Protein AF-A0A9E4ATY8-F1 (afdb_monomer_lite)

Structure (mmCIF, N/CA/C/O backbone):
data_AF-A0A9E4ATY8-F1
#
_entry.id   AF-A0A9E4ATY8-F1
#
loop_
_atom_site.group_PDB
_atom_site.id
_atom_site.type_symbol
_atom_site.label_atom_id
_atom_site.label_alt_id
_atom_site.label_comp_id
_atom_site.label_asym_id
_atom_site.label_entity_id
_atom_site.label_seq_id
_atom_site.pdbx_PDB_ins_code
_atom_site.Cartn_x
_atom_site.Cartn_y
_atom_site.Cartn_z
_atom_site.occupancy
_atom_site.B_iso_or_equiv
_atom_site.auth_seq_id
_atom_site.auth_comp_id
_atom_site.auth_asym_id
_atom_site.auth_atom_id
_atom_site.pdbx_PDB_model_num
ATOM 1 N N . MET A 1 1 ? 5.708 20.854 -8.042 1.00 47.06 1 MET A N 1
ATOM 2 C CA . MET A 1 1 ? 4.498 20.356 -7.351 1.00 47.06 1 MET A CA 1
ATOM 3 C C . MET A 1 1 ? 4.700 20.257 -5.828 1.00 47.06 1 MET A C 1
ATOM 5 O O . MET A 1 1 ? 4.150 19.371 -5.202 1.00 47.06 1 MET A O 1
ATOM 9 N N . LEU A 1 2 ? 5.428 21.196 -5.204 1.00 47.19 2 LEU A N 1
ATOM 10 C CA . LEU A 1 2 ? 5.767 21.167 -3.765 1.00 47.19 2 LEU A CA 1
ATOM 11 C C . LEU A 1 2 ? 4.868 22.064 -2.888 1.00 47.19 2 LEU A C 1
ATOM 13 O O . LEU A 1 2 ? 5.059 22.149 -1.681 1.00 47.19 2 LEU A O 1
ATOM 17 N N . ASP A 1 3 ? 3.876 22.727 -3.484 1.00 52.53 3 ASP A N 1
ATOM 18 C CA . ASP A 1 3 ? 3.115 23.793 -2.812 1.00 52.53 3 ASP A CA 1
ATOM 19 C C . ASP A 1 3 ? 1.763 23.323 -2.244 1.00 52.53 3 ASP A C 1
ATOM 21 O O . ASP A 1 3 ? 1.209 23.924 -1.327 1.00 52.53 3 ASP A O 1
ATOM 25 N N . LYS A 1 4 ? 1.221 22.207 -2.751 1.00 50.66 4 LYS A N 1
ATOM 26 C CA . LYS A 1 4 ? -0.094 21.704 -2.316 1.00 50.66 4 LYS A CA 1
ATOM 27 C C . LYS A 1 4 ? -0.026 20.937 -0.992 1.00 50.66 4 LYS A C 1
ATOM 29 O O . LYS A 1 4 ? -0.938 21.065 -0.184 1.00 50.66 4 LYS A O 1
ATOM 34 N N . LEU A 1 5 ? 1.068 20.220 -0.732 1.00 54.12 5 LEU A N 1
ATOM 35 C CA . LEU A 1 5 ? 1.283 19.467 0.514 1.00 54.12 5 LEU A CA 1
ATOM 36 C C . LEU A 1 5 ? 1.456 20.392 1.732 1.00 54.12 5 LEU A C 1
ATOM 38 O O . LEU A 1 5 ? 0.924 20.129 2.808 1.00 54.12 5 LEU A O 1
ATOM 42 N N . THR A 1 6 ? 2.122 21.533 1.549 1.00 57.72 6 THR A N 1
ATOM 43 C CA . THR A 1 6 ? 2.360 22.520 2.616 1.00 57.72 6 THR A CA 1
ATOM 44 C C . THR A 1 6 ? 1.103 23.333 2.963 1.00 57.72 6 THR A C 1
ATOM 46 O O . THR A 1 6 ? 0.945 23.779 4.099 1.00 57.72 6 THR A O 1
ATOM 49 N N . PHE A 1 7 ? 0.176 23.502 2.011 1.00 55.97 7 PHE A N 1
ATOM 50 C CA . PHE A 1 7 ? -1.085 24.222 2.221 1.00 55.97 7 PHE A CA 1
ATOM 51 C C . PHE A 1 7 ? -2.061 23.452 3.128 1.00 55.97 7 PHE A C 1
ATOM 53 O O . PHE A 1 7 ? -2.635 24.039 4.045 1.00 55.97 7 PHE A O 1
ATOM 60 N N . TRP A 1 8 ? -2.200 22.135 2.940 1.00 53.66 8 TRP A N 1
ATOM 61 C CA . TRP A 1 8 ? -3.080 21.302 3.774 1.00 53.66 8 TRP A CA 1
ATOM 62 C C . TRP A 1 8 ? -2.541 21.091 5.190 1.00 53.66 8 TRP A C 1
ATOM 64 O O . TRP A 1 8 ? -3.318 21.078 6.143 1.00 53.66 8 TRP A O 1
ATOM 74 N N . LYS A 1 9 ? -1.215 21.039 5.345 1.00 52.97 9 LYS A N 1
ATOM 75 C CA . LYS A 1 9 ? -0.556 20.922 6.651 1.00 52.97 9 LYS A CA 1
ATOM 76 C C . LYS A 1 9 ? -0.821 22.125 7.570 1.00 52.97 9 LYS A C 1
ATOM 78 O O . LYS A 1 9 ? -0.953 21.951 8.771 1.00 52.97 9 LYS A O 1
ATOM 83 N N . ASN A 1 10 ? -0.983 23.328 7.011 1.00 55.41 10 ASN A N 1
ATOM 84 C CA . ASN A 1 10 ? -1.120 24.564 7.794 1.00 55.41 10 ASN A CA 1
ATOM 85 C C . ASN A 1 10 ? -2.565 25.084 7.946 1.00 55.41 10 ASN A C 1
ATOM 87 O O . ASN A 1 10 ? -2.791 26.027 8.705 1.00 55.41 10 ASN A O 1
ATOM 91 N N . TYR A 1 11 ? -3.554 24.517 7.245 1.00 51.97 11 TYR A N 1
ATOM 92 C CA . TYR A 1 11 ? -4.949 24.985 7.326 1.00 51.97 11 TYR A CA 1
ATOM 93 C C . TYR A 1 11 ? -5.739 24.349 8.491 1.00 51.97 11 TYR A C 1
ATOM 95 O O . TYR A 1 11 ? -6.740 24.911 8.934 1.00 51.97 11 TYR A O 1
ATOM 103 N N . GLY A 1 12 ? -5.285 23.209 9.027 1.00 44.00 12 GLY A N 1
ATOM 104 C CA . GLY A 1 12 ? -6.008 22.444 10.056 1.00 44.00 12 GLY A CA 1
ATOM 105 C C . GLY A 1 12 ? -5.612 22.700 11.518 1.00 44.00 12 GLY A C 1
ATOM 106 O O . GLY A 1 12 ? -6.395 22.399 12.413 1.00 44.00 12 GLY A O 1
ATOM 107 N N . GLU A 1 13 ? -4.437 23.268 11.796 1.00 52.84 13 GLU A N 1
ATOM 108 C CA . GLU A 1 13 ? -3.810 23.168 13.132 1.00 52.84 13 GLU A CA 1
ATOM 109 C C . GLU A 1 13 ? -4.181 24.268 14.153 1.00 52.84 13 GLU A C 1
ATOM 111 O O . GLU A 1 13 ? -3.679 24.266 15.271 1.00 52.84 13 GLU A O 1
ATOM 116 N N . GLY A 1 14 ? -5.051 25.230 13.826 1.00 48.06 14 GLY A N 1
ATOM 117 C CA . GLY A 1 14 ? -5.055 26.493 14.584 1.00 48.06 14 GLY A CA 1
ATOM 118 C C . GLY A 1 14 ? -6.168 26.775 15.600 1.00 48.06 14 GLY A C 1
ATOM 119 O O . GLY A 1 14 ? -5.898 27.444 16.595 1.00 48.06 14 GLY A O 1
ATOM 120 N N . LYS A 1 15 ? -7.441 26.443 15.325 1.00 45.06 15 LYS A N 1
ATOM 121 C CA . LYS A 1 15 ? -8.562 27.152 16.002 1.00 45.06 15 LYS A CA 1
ATOM 122 C C . LYS A 1 15 ? -9.833 26.360 16.331 1.00 45.06 15 LYS A C 1
ATOM 124 O O . LYS A 1 15 ? -10.799 26.966 16.788 1.00 45.06 15 LYS A O 1
ATOM 129 N N . LEU A 1 16 ? -9.855 25.041 16.147 1.00 43.91 16 LEU A N 1
ATOM 130 C CA . LEU A 1 16 ? -11.040 24.213 16.445 1.00 43.91 16 LEU A CA 1
ATOM 131 C C . LEU A 1 16 ? -10.877 23.255 17.637 1.00 43.91 16 LEU A C 1
ATOM 133 O O . LEU A 1 16 ? -11.878 22.712 18.093 1.00 43.91 16 LEU A O 1
ATOM 137 N N . ALA A 1 17 ? -9.664 23.081 18.170 1.00 48.91 17 ALA A N 1
ATOM 138 C CA . ALA A 1 17 ? -9.390 22.076 19.199 1.00 48.91 17 ALA A CA 1
ATOM 139 C C . ALA A 1 17 ? -9.965 22.434 20.589 1.00 48.91 17 ALA A C 1
ATOM 141 O O . ALA A 1 17 ? -10.599 21.600 21.223 1.00 48.91 17 ALA A O 1
ATOM 142 N N . ASP A 1 18 ? -9.870 23.691 21.035 1.00 44.84 18 ASP A N 1
ATOM 143 C CA . ASP A 1 18 ? -10.128 24.004 22.455 1.00 44.84 18 ASP A CA 1
ATOM 144 C C . ASP A 1 18 ? -11.615 24.169 22.839 1.00 44.84 18 ASP A C 1
ATOM 146 O O . ASP A 1 18 ? -11.961 24.156 24.021 1.00 44.84 18 ASP A O 1
ATOM 150 N N . ALA A 1 19 ? -12.524 24.320 21.868 1.00 37.41 19 ALA A N 1
ATOM 151 C CA . ALA A 1 19 ? -13.960 24.505 22.133 1.00 37.41 19 ALA A CA 1
ATOM 152 C C . ALA A 1 19 ? -14.793 23.210 22.008 1.00 37.41 19 ALA A C 1
ATOM 154 O O . ALA A 1 19 ? -15.930 23.168 22.485 1.00 37.41 19 ALA A O 1
ATOM 155 N N . GLY A 1 20 ? -14.248 22.158 21.385 1.00 43.41 20 GLY A N 1
ATOM 156 C CA . GLY A 1 20 ? -14.941 20.879 21.173 1.00 43.41 20 GLY A CA 1
ATOM 157 C C . GLY A 1 20 ? -14.932 19.963 22.401 1.00 43.41 20 GLY A C 1
ATOM 158 O O . GLY A 1 20 ? -15.953 19.351 22.728 1.00 43.41 20 GLY A O 1
ATOM 159 N N . ASP A 1 21 ? -13.819 19.933 23.134 1.00 48.31 21 ASP A N 1
ATOM 160 C CA . ASP A 1 21 ? -13.579 18.966 24.214 1.00 48.31 21 ASP A CA 1
ATOM 161 C C . ASP A 1 21 ? -14.554 19.101 25.396 1.00 48.31 21 ASP A C 1
ATOM 163 O O . ASP A 1 21 ? -15.013 18.104 25.965 1.00 48.31 21 ASP A O 1
ATOM 167 N N . ALA A 1 22 ? -14.964 20.325 25.745 1.00 45.28 22 ALA A N 1
ATOM 168 C CA . ALA A 1 22 ? -15.913 20.563 26.836 1.00 45.28 22 ALA A CA 1
ATOM 169 C C . ALA A 1 22 ? -17.351 20.118 26.498 1.00 45.28 22 ALA A C 1
ATOM 171 O O . ALA A 1 22 ? -18.093 19.688 27.386 1.00 45.28 22 ALA A O 1
ATOM 172 N N . ILE A 1 23 ? -17.744 20.185 25.220 1.00 44.41 23 ILE A N 1
ATOM 173 C CA . ILE A 1 23 ? -19.077 19.780 24.745 1.00 44.41 23 ILE A CA 1
ATOM 174 C C . ILE A 1 23 ? -19.140 18.254 24.581 1.00 44.41 23 ILE A C 1
ATOM 176 O O . ILE A 1 23 ? -20.102 17.627 25.033 1.00 44.41 23 ILE A O 1
ATOM 180 N N . LEU A 1 24 ? -18.084 17.638 24.038 1.00 47.56 24 LEU A N 1
ATOM 181 C CA . LEU A 1 24 ? -17.964 16.182 23.899 1.00 47.56 24 LEU A CA 1
ATOM 182 C C . LEU A 1 24 ? -17.991 15.470 25.260 1.00 47.56 24 LEU A C 1
ATOM 184 O O . LEU A 1 24 ? -18.731 14.502 25.436 1.00 47.56 24 LEU A O 1
ATOM 188 N N . THR A 1 25 ? -17.300 16.006 26.271 1.00 52.75 25 THR A N 1
ATOM 189 C CA . THR A 1 25 ? -17.284 15.423 27.628 1.00 52.75 25 THR A CA 1
ATOM 190 C C . THR A 1 25 ? -18.669 15.430 28.299 1.00 52.75 25 THR A C 1
ATOM 192 O O . THR A 1 25 ? -18.979 14.561 29.121 1.00 52.75 25 THR A O 1
ATOM 195 N N . GLY A 1 26 ? -19.526 16.399 27.957 1.00 47.88 26 GLY A N 1
ATOM 196 C CA . GLY A 1 26 ? -20.914 16.465 28.421 1.00 47.88 26 GLY A CA 1
ATOM 197 C C . GLY A 1 26 ? -21.836 15.456 27.726 1.00 47.88 26 GLY A C 1
ATOM 198 O O . GLY A 1 26 ? -22.710 14.884 28.376 1.00 47.88 26 GLY A O 1
ATOM 199 N N . MET A 1 27 ? -21.609 15.194 26.435 1.00 44.66 27 MET A N 1
ATOM 200 C CA . MET A 1 27 ? -22.391 14.251 25.623 1.00 44.66 27 MET A CA 1
ATOM 201 C C . MET A 1 27 ? -22.040 12.781 25.914 1.00 44.66 27 MET A C 1
ATOM 203 O O . MET A 1 27 ? -22.943 11.964 26.097 1.00 44.66 27 MET A O 1
ATOM 207 N N . VAL A 1 28 ? -20.750 12.462 26.085 1.00 56.25 28 VAL A N 1
ATOM 208 C CA . VAL A 1 28 ? -20.251 11.111 26.434 1.00 56.25 28 VAL A CA 1
ATOM 209 C C . VAL A 1 28 ? -20.855 10.593 27.747 1.00 56.25 28 VAL A C 1
ATOM 211 O O . VAL A 1 28 ? -21.060 9.394 27.915 1.00 56.25 28 VAL A O 1
ATOM 214 N N . LYS A 1 29 ? -21.190 11.486 28.688 1.00 57.69 29 LYS A N 1
ATOM 215 C CA . LYS A 1 29 ? -21.826 11.115 29.964 1.00 57.69 29 LYS A CA 1
ATOM 216 C C . LYS A 1 29 ? -23.304 10.738 29.834 1.00 57.69 29 LYS A C 1
ATOM 218 O O . LYS A 1 29 ? -23.821 10.072 30.729 1.00 57.69 29 LYS A O 1
ATOM 223 N N . LEU A 1 30 ? -23.982 11.181 28.774 1.00 59.44 30 LEU A N 1
ATOM 224 C CA . LEU A 1 30 ? -25.411 10.936 28.555 1.00 59.44 30 LEU A CA 1
ATOM 225 C C . LEU A 1 30 ? -25.658 9.656 27.748 1.00 59.44 30 LEU A C 1
ATOM 227 O O . LEU A 1 30 ? -26.611 8.939 28.046 1.00 59.44 30 LEU A O 1
ATOM 231 N N . ASP A 1 31 ? -24.790 9.353 26.778 1.00 67.25 31 ASP A N 1
ATOM 232 C CA . ASP A 1 31 ? -24.827 8.104 26.009 1.00 67.25 31 ASP A CA 1
ATOM 233 C C . ASP A 1 31 ? -23.412 7.682 25.551 1.00 67.25 31 ASP A C 1
ATOM 235 O O . ASP A 1 31 ? -22.994 7.973 24.421 1.00 67.25 31 ASP A O 1
ATOM 239 N N . PRO A 1 32 ? -22.641 7.005 26.423 1.00 72.25 32 PRO A N 1
ATOM 240 C CA . PRO A 1 32 ? -21.296 6.551 26.081 1.00 72.25 32 PRO A CA 1
ATOM 241 C C . PRO A 1 32 ? -21.312 5.500 24.961 1.00 72.25 32 PRO A C 1
ATOM 243 O O . PRO A 1 32 ? -20.379 5.444 24.167 1.00 72.25 32 PRO A O 1
ATOM 246 N N . GLU A 1 33 ? -22.380 4.699 24.838 1.00 75.19 33 GLU A N 1
ATOM 247 C CA . GLU A 1 33 ? -22.478 3.685 23.783 1.00 75.19 33 GLU A CA 1
ATOM 248 C C . GLU A 1 33 ? -22.727 4.313 22.408 1.00 75.19 33 GLU A C 1
ATOM 250 O O . GLU A 1 33 ? -22.081 3.925 21.431 1.00 75.19 33 GLU A O 1
ATOM 255 N N . GLY A 1 34 ? -23.648 5.275 22.322 1.00 76.38 34 GLY A N 1
ATOM 256 C CA . GLY A 1 34 ? -23.926 6.011 21.092 1.00 76.38 34 GLY A CA 1
ATOM 257 C C . GLY A 1 34 ? -22.721 6.822 20.624 1.00 76.38 34 GLY A C 1
ATOM 258 O O . GLY A 1 34 ? -22.386 6.789 19.439 1.00 76.38 34 GLY A O 1
ATOM 259 N N . THR A 1 35 ? -22.017 7.468 21.557 1.00 77.88 35 THR A N 1
ATOM 260 C CA . THR A 1 35 ? -20.839 8.286 21.232 1.00 77.88 35 THR A CA 1
ATOM 261 C C . THR A 1 35 ? -19.691 7.431 20.690 1.00 77.88 35 THR A C 1
ATOM 263 O O . THR A 1 35 ? -19.173 7.732 19.618 1.00 77.88 35 THR A O 1
ATOM 266 N N . SER A 1 36 ? -19.360 6.303 21.334 1.00 81.00 36 SER A N 1
ATOM 267 C CA . SER A 1 36 ? -18.308 5.407 20.827 1.00 81.00 36 SER A CA 1
ATOM 268 C C . SER A 1 36 ? -18.665 4.754 19.486 1.00 81.00 36 SER A C 1
ATOM 270 O O . SER A 1 36 ? -17.785 4.510 18.666 1.00 81.00 36 SER A O 1
ATOM 272 N N . ARG A 1 37 ? -19.949 4.469 19.218 1.00 82.94 37 ARG A N 1
ATOM 273 C CA . ARG A 1 37 ? -20.375 3.969 17.896 1.00 82.94 37 ARG A CA 1
ATOM 274 C C . ARG A 1 37 ? -20.251 5.030 16.810 1.00 82.94 37 ARG A C 1
ATOM 276 O O . ARG A 1 37 ? -19.870 4.690 15.695 1.00 82.94 37 ARG A O 1
ATOM 283 N N . ALA A 1 38 ? -20.586 6.279 17.124 1.00 84.44 38 ALA A N 1
ATOM 284 C CA . ALA A 1 38 ? -20.446 7.390 16.192 1.00 84.44 38 ALA A CA 1
ATOM 285 C C . ALA A 1 38 ? -18.971 7.646 15.853 1.00 84.44 38 ALA A C 1
ATOM 287 O O . ALA A 1 38 ? -18.645 7.823 14.685 1.00 84.44 38 ALA A O 1
ATOM 288 N N . GLU A 1 39 ? -18.085 7.583 16.847 1.00 80.94 39 GLU A N 1
ATOM 289 C CA . GLU A 1 39 ? -16.637 7.708 16.660 1.00 80.94 39 GLU A CA 1
ATOM 290 C C . GLU A 1 39 ? -16.073 6.587 15.772 1.00 80.94 39 GLU A C 1
ATOM 292 O O . GLU A 1 39 ? -15.427 6.875 14.770 1.00 80.94 39 GLU A O 1
ATOM 297 N N . ILE A 1 40 ? -16.412 5.317 16.043 1.00 83.00 40 ILE A N 1
ATOM 298 C CA . ILE A 1 40 ? -16.039 4.191 15.162 1.00 83.00 40 ILE A CA 1
ATOM 299 C C . ILE A 1 40 ? -16.599 4.387 13.747 1.00 83.00 40 ILE A C 1
ATOM 301 O O . ILE A 1 40 ? -15.932 4.068 12.765 1.00 83.00 40 ILE A O 1
ATOM 305 N N . GLY A 1 41 ? -17.823 4.906 13.625 1.00 79.12 41 GLY A N 1
ATOM 306 C CA . GLY A 1 41 ? -18.425 5.239 12.336 1.00 79.12 41 GLY A CA 1
ATOM 307 C C . GLY A 1 41 ? -17.636 6.306 11.574 1.00 79.12 41 GLY A C 1
ATOM 308 O O . GLY A 1 41 ? -17.386 6.135 10.385 1.00 79.12 41 GLY A O 1
ATOM 309 N N . ALA A 1 42 ? -17.197 7.363 12.258 1.00 83.38 42 ALA A N 1
ATOM 310 C CA . ALA A 1 42 ? -16.374 8.414 11.670 1.00 83.38 42 ALA A CA 1
ATOM 311 C C . ALA A 1 42 ? -14.991 7.892 11.244 1.00 83.38 42 ALA A C 1
ATOM 313 O O . ALA A 1 42 ? -14.522 8.231 10.159 1.00 83.38 42 ALA A O 1
ATOM 314 N N . GLU A 1 43 ? -14.358 7.033 12.048 1.00 80.12 43 GLU A N 1
ATOM 315 C CA . GLU A 1 43 ? -13.090 6.389 11.673 1.00 80.12 43 GLU A CA 1
ATOM 316 C C . GLU A 1 43 ? -13.248 5.459 10.465 1.00 80.12 43 GLU A C 1
ATOM 318 O O . GLU A 1 43 ? -12.407 5.463 9.568 1.00 80.12 43 GLU A O 1
ATOM 323 N N . ARG A 1 44 ? -14.363 4.723 10.369 1.00 83.12 44 ARG A N 1
ATOM 324 C CA . ARG A 1 44 ? -14.685 3.920 9.179 1.00 83.12 44 ARG A CA 1
ATOM 325 C C . ARG A 1 44 ? -14.885 4.782 7.933 1.00 83.12 44 ARG A C 1
ATOM 327 O O . ARG A 1 44 ? -14.375 4.425 6.880 1.00 83.12 44 ARG A O 1
ATOM 334 N N . GLU A 1 45 ? -15.562 5.923 8.042 1.00 85.19 45 GLU A N 1
ATOM 335 C CA . GLU A 1 45 ? -15.720 6.849 6.911 1.00 85.19 45 GLU A CA 1
ATOM 336 C C . GLU A 1 45 ? -14.363 7.405 6.442 1.00 85.19 45 GLU A C 1
ATOM 338 O O . GLU A 1 45 ? -14.109 7.497 5.240 1.00 85.19 45 GLU A O 1
ATOM 343 N N . LYS A 1 46 ? -13.468 7.756 7.377 1.00 83.44 46 LYS A N 1
ATOM 344 C CA . LYS A 1 46 ? -12.095 8.168 7.043 1.00 83.44 46 LYS A CA 1
ATOM 345 C C . LYS A 1 46 ? -11.332 7.042 6.350 1.00 83.44 46 LYS A C 1
ATOM 347 O O . LYS A 1 46 ? -10.699 7.294 5.332 1.00 83.44 46 LYS A O 1
ATOM 352 N N . PHE A 1 47 ? -11.428 5.819 6.870 1.00 85.12 47 PHE A N 1
ATOM 353 C CA . PHE A 1 47 ? -10.812 4.637 6.270 1.00 85.12 47 PHE A CA 1
ATOM 354 C C . PHE A 1 47 ? -11.321 4.380 4.849 1.00 85.12 47 PHE A C 1
ATOM 356 O O . PHE A 1 47 ? -10.522 4.124 3.959 1.00 85.12 47 PHE A O 1
ATOM 363 N N . GLU A 1 48 ? -12.628 4.489 4.606 1.00 86.81 48 GLU A N 1
ATOM 364 C CA . GLU A 1 48 ? -13.207 4.316 3.268 1.00 86.81 48 GLU A CA 1
ATOM 365 C C . GLU A 1 48 ? -12.697 5.372 2.279 1.00 86.81 48 GLU A C 1
ATOM 367 O O . GLU A 1 48 ? -12.363 5.036 1.145 1.00 86.81 48 GLU A O 1
ATOM 372 N N . LYS A 1 49 ? -12.583 6.638 2.704 1.00 85.12 49 LYS A N 1
ATOM 373 C CA . LYS A 1 49 ? -11.991 7.699 1.872 1.00 85.12 49 LYS A CA 1
ATOM 374 C C . LYS A 1 49 ? -10.520 7.427 1.579 1.00 85.12 49 LYS A C 1
ATOM 376 O O . LYS A 1 49 ? -10.114 7.503 0.426 1.00 85.12 49 LYS A O 1
ATOM 381 N N . PHE A 1 50 ? -9.753 7.059 2.601 1.00 82.94 50 PHE A N 1
ATOM 382 C CA . PHE A 1 50 ? -8.340 6.735 2.447 1.00 82.94 50 PHE A CA 1
ATOM 383 C C . PHE A 1 50 ? -8.126 5.499 1.562 1.00 82.94 50 PHE A C 1
ATOM 385 O O . PHE A 1 50 ? -7.208 5.462 0.755 1.00 82.94 50 PHE A O 1
ATOM 392 N N . ALA A 1 51 ? -9.020 4.509 1.627 1.00 85.62 51 ALA A N 1
ATOM 393 C CA . ALA A 1 51 ? -8.964 3.339 0.758 1.00 85.62 51 ALA A CA 1
ATOM 394 C C . ALA A 1 51 ? -9.120 3.696 -0.729 1.00 85.62 51 ALA A C 1
ATOM 396 O O . ALA A 1 51 ? -8.490 3.057 -1.565 1.00 85.62 51 ALA A O 1
ATOM 397 N N . LEU A 1 52 ? -9.919 4.716 -1.064 1.00 86.31 52 LEU A N 1
ATOM 398 C CA . LEU A 1 52 ? -9.992 5.228 -2.436 1.00 86.31 52 LEU A CA 1
ATOM 399 C C . LEU A 1 52 ? -8.678 5.901 -2.855 1.00 86.31 52 LEU A C 1
ATOM 401 O O . LEU A 1 52 ? -8.235 5.697 -3.980 1.00 86.31 52 LEU A O 1
ATOM 405 N N . GLU A 1 53 ? -8.037 6.647 -1.953 1.00 84.00 53 GLU A N 1
ATOM 406 C CA . GLU A 1 53 ? -6.726 7.253 -2.220 1.00 84.00 53 GLU A CA 1
ATOM 407 C C . GLU A 1 53 ? -5.660 6.175 -2.472 1.00 84.00 53 GLU A C 1
ATOM 409 O O . GLU A 1 53 ? -4.918 6.274 -3.445 1.00 84.00 53 GLU A O 1
ATOM 414 N N . VAL A 1 54 ? -5.629 5.094 -1.682 1.00 84.88 54 VAL A N 1
ATOM 415 C CA . VAL A 1 54 ? -4.721 3.950 -1.907 1.00 84.88 54 VAL A CA 1
ATOM 416 C C . VAL A 1 54 ? -4.904 3.344 -3.305 1.00 84.88 54 VAL A C 1
ATOM 418 O O . VAL A 1 54 ? -3.921 2.997 -3.959 1.00 84.88 54 VAL A O 1
ATOM 421 N N . GLU A 1 55 ? -6.136 3.249 -3.811 1.00 91.81 55 GLU A N 1
ATOM 422 C CA . GLU A 1 55 ? -6.378 2.777 -5.182 1.00 91.81 55 GLU A CA 1
ATOM 423 C C . GLU A 1 55 ? -5.804 3.728 -6.246 1.00 91.81 55 GLU A C 1
ATOM 425 O O . GLU A 1 55 ? -5.259 3.260 -7.250 1.00 91.81 55 GLU A O 1
ATOM 430 N N . ASP A 1 56 ? -5.831 5.044 -6.021 1.00 89.69 56 ASP A N 1
ATOM 431 C CA . ASP A 1 56 ? -5.177 6.009 -6.915 1.00 89.69 56 ASP A CA 1
ATOM 432 C C . ASP A 1 56 ? -3.646 5.816 -6.929 1.00 89.69 56 ASP A C 1
ATOM 434 O O . ASP A 1 56 ? -3.020 5.851 -7.999 1.00 89.69 56 ASP A O 1
ATOM 438 N N . TYR A 1 57 ? -3.032 5.533 -5.771 1.00 90.62 57 TYR A N 1
ATOM 439 C CA . TYR A 1 57 ? -1.610 5.168 -5.684 1.00 90.62 57 TYR A CA 1
ATOM 440 C C . TYR A 1 57 ? -1.313 3.854 -6.415 1.00 90.62 57 TYR A C 1
ATOM 442 O O . TYR A 1 57 ? -0.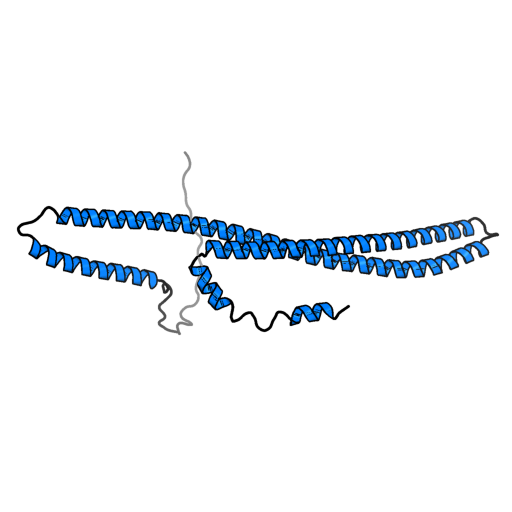337 3.779 -7.162 1.00 90.62 57 TYR A O 1
ATOM 450 N N . ARG A 1 58 ? -2.180 2.838 -6.296 1.00 93.25 58 ARG A N 1
ATOM 451 C CA . ARG A 1 58 ? -2.040 1.568 -7.034 1.00 93.25 58 ARG A CA 1
ATOM 452 C C . ARG A 1 58 ? -2.093 1.770 -8.539 1.00 93.25 58 ARG A C 1
ATOM 454 O O . ARG A 1 58 ? -1.279 1.201 -9.264 1.00 93.25 58 ARG A O 1
ATOM 461 N N . VAL A 1 59 ? -3.042 2.565 -9.030 1.00 96.69 59 VAL A N 1
ATOM 462 C CA . VAL A 1 59 ? -3.147 2.886 -10.462 1.00 96.69 59 VAL A CA 1
ATOM 463 C C . VAL A 1 59 ? -1.896 3.619 -10.936 1.00 96.69 59 VAL A C 1
ATOM 465 O O . VAL A 1 59 ? -1.363 3.282 -11.994 1.00 96.69 59 VAL A O 1
ATOM 468 N N . THR A 1 60 ? -1.403 4.573 -10.145 1.00 94.56 60 THR A N 1
ATOM 469 C CA . THR A 1 60 ? -0.175 5.317 -10.447 1.00 94.56 60 THR A CA 1
ATOM 470 C C . THR A 1 60 ? 1.026 4.381 -10.525 1.00 94.56 60 THR A C 1
ATOM 472 O O . THR A 1 60 ? 1.677 4.337 -11.564 1.00 94.56 60 THR A O 1
ATOM 475 N N . TYR A 1 61 ? 1.262 3.560 -9.500 1.00 98.31 61 TYR A N 1
ATOM 476 C CA . TYR A 1 61 ? 2.343 2.576 -9.497 1.00 98.31 61 TYR A CA 1
ATOM 477 C C . TYR A 1 61 ? 2.258 1.612 -10.685 1.00 98.31 61 TYR A C 1
ATOM 479 O O . TYR A 1 61 ? 3.250 1.401 -11.377 1.00 98.31 61 TYR A O 1
ATOM 487 N N . ASN A 1 62 ? 1.077 1.057 -10.969 1.00 98.12 62 ASN A N 1
ATOM 488 C CA . ASN A 1 62 ? 0.900 0.137 -12.093 1.00 98.12 62 ASN A CA 1
ATOM 489 C C . ASN A 1 62 ? 1.206 0.799 -13.441 1.00 98.12 62 ASN A C 1
ATOM 491 O O . ASN A 1 62 ? 1.745 0.145 -14.336 1.00 98.12 62 ASN A O 1
ATOM 495 N N . ARG A 1 63 ? 0.867 2.085 -13.592 1.00 98.50 63 ARG A N 1
ATOM 496 C CA . ARG A 1 63 ? 1.213 2.862 -14.782 1.00 98.50 63 ARG A CA 1
ATOM 497 C C . ARG A 1 63 ? 2.728 3.048 -14.892 1.00 98.50 63 ARG A C 1
ATOM 499 O O . ARG A 1 63 ? 3.282 2.636 -15.906 1.00 98.50 63 ARG A O 1
ATOM 506 N N . GLU A 1 64 ? 3.389 3.574 -13.859 1.00 97.81 64 GLU A N 1
ATOM 507 C CA . GLU A 1 64 ? 4.844 3.810 -13.903 1.00 97.81 64 GLU A CA 1
ATOM 508 C C . GLU A 1 64 ? 5.624 2.499 -14.076 1.00 97.81 64 GLU A C 1
ATOM 510 O O . GLU A 1 64 ? 6.573 2.423 -14.851 1.00 97.81 64 GLU A O 1
ATOM 515 N N . ALA A 1 65 ? 5.190 1.414 -13.430 1.00 98.50 65 ALA A N 1
ATOM 516 C CA . ALA A 1 65 ? 5.801 0.098 -13.595 1.00 98.50 65 ALA A CA 1
ATOM 517 C C . ALA A 1 65 ? 5.715 -0.406 -15.046 1.00 98.50 65 ALA A C 1
ATOM 519 O O . ALA A 1 65 ? 6.680 -0.979 -15.560 1.00 98.50 65 ALA A O 1
ATOM 520 N N . ALA A 1 66 ? 4.584 -0.176 -15.719 1.00 98.44 66 ALA A N 1
ATOM 521 C CA . ALA A 1 66 ? 4.414 -0.534 -17.123 1.00 98.44 66 ALA A CA 1
ATOM 522 C C . ALA A 1 66 ? 5.268 0.346 -18.054 1.00 98.44 66 ALA A C 1
ATOM 524 O O . ALA A 1 66 ? 5.838 -0.165 -19.022 1.00 98.44 66 ALA A O 1
ATOM 525 N N . GLU A 1 67 ? 5.387 1.644 -17.763 1.00 98.06 67 GLU A N 1
ATOM 526 C CA . GLU A 1 67 ? 6.242 2.582 -18.507 1.00 98.06 67 GLU A CA 1
ATOM 527 C C . GLU A 1 67 ? 7.729 2.198 -18.365 1.00 98.06 67 GLU A C 1
ATOM 529 O O . GLU A 1 67 ? 8.426 2.021 -19.373 1.00 98.06 67 GLU A O 1
ATOM 534 N N . ALA A 1 68 ? 8.182 1.892 -17.146 1.00 98.50 68 ALA A N 1
ATOM 535 C CA . ALA A 1 68 ? 9.523 1.383 -16.863 1.00 98.50 68 ALA A CA 1
ATOM 536 C C . ALA A 1 68 ? 9.827 0.055 -17.574 1.00 98.50 68 ALA A C 1
ATOM 538 O O . ALA A 1 68 ? 10.908 -0.123 -18.153 1.00 98.50 68 ALA A O 1
ATOM 539 N N . GLU A 1 69 ? 8.882 -0.891 -17.571 1.00 98.38 69 GLU A N 1
ATOM 540 C CA . GLU A 1 69 ? 9.034 -2.160 -18.285 1.00 98.38 69 GLU A CA 1
ATOM 541 C C . GLU A 1 69 ? 9.141 -1.938 -19.799 1.00 98.38 69 GLU A C 1
ATOM 543 O O . GLU A 1 69 ? 10.033 -2.500 -20.447 1.00 98.38 69 GLU A O 1
ATOM 548 N N . ALA A 1 70 ? 8.286 -1.082 -20.363 1.00 98.19 70 ALA A N 1
ATOM 549 C CA . ALA A 1 70 ? 8.305 -0.749 -21.781 1.00 98.19 70 ALA A CA 1
ATOM 550 C C . ALA A 1 70 ? 9.628 -0.082 -22.195 1.00 98.19 70 ALA A C 1
ATOM 552 O O . ALA A 1 70 ? 10.223 -0.471 -23.207 1.00 98.19 70 ALA A O 1
ATOM 553 N N . ALA A 1 71 ? 10.133 0.862 -21.398 1.00 97.12 71 ALA A N 1
ATOM 554 C CA . ALA A 1 71 ? 11.408 1.529 -21.647 1.00 97.12 71 ALA A CA 1
ATOM 555 C C . ALA A 1 71 ? 12.586 0.545 -21.579 1.00 97.12 71 ALA A C 1
ATOM 557 O O . ALA A 1 71 ? 13.438 0.506 -22.477 1.00 97.12 71 ALA A O 1
ATOM 558 N N . ARG A 1 72 ? 12.598 -0.340 -20.574 1.00 97.88 72 ARG A N 1
ATOM 559 C CA . ARG A 1 72 ? 13.604 -1.403 -20.450 1.00 97.88 72 ARG A CA 1
ATOM 560 C C . ARG A 1 72 ? 13.560 -2.371 -21.632 1.00 97.88 72 ARG A C 1
ATOM 562 O O . ARG A 1 72 ? 14.609 -2.742 -22.165 1.00 97.88 72 ARG A O 1
ATOM 569 N N . ALA A 1 73 ? 12.367 -2.775 -22.063 1.00 98.12 73 ALA A N 1
ATOM 570 C CA . ALA A 1 73 ? 12.187 -3.647 -23.218 1.00 98.12 73 ALA A CA 1
ATOM 571 C C . ALA A 1 73 ? 12.679 -2.983 -24.515 1.00 98.12 73 ALA A C 1
ATOM 573 O O . ALA A 1 73 ? 13.352 -3.631 -25.322 1.00 98.12 73 ALA A O 1
ATOM 574 N N . ALA A 1 74 ? 12.408 -1.687 -24.700 1.00 97.44 74 ALA A N 1
ATOM 575 C CA . ALA A 1 74 ? 12.886 -0.918 -25.846 1.00 97.44 74 ALA A CA 1
ATOM 576 C C . ALA A 1 74 ? 14.421 -0.839 -25.889 1.00 97.44 74 ALA A C 1
ATOM 578 O O . ALA A 1 74 ? 15.018 -1.101 -26.939 1.00 97.44 74 ALA A O 1
ATOM 579 N N . TYR A 1 75 ? 15.062 -0.559 -24.749 1.00 98.00 75 TYR A N 1
ATOM 580 C CA . TYR A 1 75 ? 16.520 -0.572 -24.624 1.00 98.00 75 TYR A CA 1
ATOM 581 C C . TYR A 1 75 ? 17.111 -1.953 -24.948 1.00 98.00 75 TYR A C 1
ATOM 583 O O . TYR A 1 75 ? 18.011 -2.065 -25.783 1.00 98.00 75 TYR A O 1
ATOM 591 N N . ASN A 1 76 ? 16.570 -3.024 -24.358 1.00 97.38 76 ASN A N 1
ATOM 592 C CA . ASN A 1 76 ? 17.052 -4.388 -24.598 1.00 97.38 76 ASN A CA 1
ATOM 593 C C . ASN A 1 76 ? 16.944 -4.778 -26.076 1.00 97.38 76 ASN A C 1
ATOM 595 O O . ASN A 1 76 ? 17.906 -5.279 -26.657 1.00 97.38 76 ASN A O 1
ATOM 599 N N . LYS A 1 77 ? 15.813 -4.463 -26.717 1.00 97.88 77 LYS A N 1
ATOM 600 C CA . LYS A 1 77 ? 15.616 -4.699 -28.152 1.00 97.88 77 LYS A CA 1
ATOM 601 C C . LYS A 1 77 ? 16.678 -3.992 -28.996 1.00 97.88 77 LYS A C 1
ATOM 603 O O . LYS A 1 77 ? 17.148 -4.552 -29.984 1.00 97.88 77 LYS A O 1
ATOM 608 N N . LYS A 1 78 ? 17.061 -2.768 -28.627 1.00 97.31 78 LYS A N 1
ATOM 609 C CA . LYS A 1 78 ? 18.124 -2.022 -29.315 1.00 97.31 78 LYS A CA 1
ATOM 610 C C . LYS A 1 78 ? 19.497 -2.648 -29.098 1.00 97.31 78 LYS A C 1
ATOM 612 O O . LYS A 1 78 ? 20.248 -2.777 -30.061 1.00 97.31 78 LYS A O 1
ATOM 617 N N . MET A 1 79 ? 19.793 -3.123 -27.891 1.00 98.06 79 MET A N 1
ATOM 618 C CA . MET A 1 79 ? 21.022 -3.872 -27.619 1.00 98.06 79 MET A CA 1
ATOM 619 C C . MET A 1 79 ? 21.118 -5.164 -28.437 1.00 98.06 79 MET A C 1
ATOM 621 O O . MET A 1 79 ? 22.189 -5.476 -28.954 1.00 98.06 79 MET A O 1
ATOM 625 N N . ASP A 1 80 ? 20.012 -5.880 -28.628 1.00 98.00 80 ASP A N 1
ATOM 626 C CA . ASP A 1 80 ? 19.993 -7.084 -29.465 1.00 98.00 80 ASP A CA 1
ATOM 627 C C . ASP A 1 80 ? 20.211 -6.762 -30.951 1.00 98.00 80 ASP A C 1
ATOM 629 O O . ASP A 1 80 ? 20.922 -7.488 -31.646 1.00 98.00 80 ASP A O 1
ATOM 633 N N . GLN A 1 81 ? 19.672 -5.638 -31.438 1.00 97.56 81 GLN A N 1
ATOM 634 C CA . GLN A 1 81 ? 19.958 -5.145 -32.791 1.00 97.56 81 GLN A CA 1
ATOM 635 C C . GLN A 1 81 ? 21.439 -4.790 -32.975 1.00 97.56 81 GLN A C 1
ATOM 637 O O . GLN A 1 81 ? 22.013 -5.121 -34.012 1.00 97.56 81 GLN A O 1
ATOM 642 N N . ILE A 1 82 ? 22.062 -4.146 -31.981 1.00 97.25 82 ILE A N 1
ATOM 643 C CA . ILE A 1 82 ? 23.497 -3.824 -31.999 1.00 97.25 82 ILE A CA 1
ATOM 644 C C . ILE A 1 82 ? 24.322 -5.109 -32.087 1.00 97.25 82 ILE A C 1
ATOM 646 O O . ILE A 1 82 ? 25.144 -5.228 -32.992 1.00 97.25 82 ILE A O 1
ATOM 650 N N . ARG A 1 83 ? 24.053 -6.093 -31.218 1.00 97.62 83 ARG A N 1
ATOM 651 C CA . ARG A 1 83 ? 24.752 -7.390 -31.225 1.00 97.62 83 ARG A CA 1
ATOM 652 C C . ARG A 1 83 ? 24.639 -8.091 -32.575 1.00 97.62 83 ARG A C 1
ATOM 654 O O . ARG A 1 83 ? 25.644 -8.514 -33.128 1.00 97.62 83 ARG A O 1
ATOM 661 N N . ALA A 1 84 ? 23.437 -8.135 -33.151 1.00 97.50 84 ALA A N 1
ATOM 662 C CA . ALA A 1 84 ? 23.223 -8.754 -34.455 1.00 97.50 84 ALA A CA 1
ATOM 663 C C . ALA A 1 84 ? 24.028 -8.073 -35.581 1.00 97.50 84 ALA A C 1
ATOM 665 O O . ALA A 1 84 ? 24.501 -8.751 -36.495 1.00 97.50 84 ALA A O 1
ATOM 666 N N . LEU A 1 85 ? 24.197 -6.745 -35.534 1.00 95.88 85 LEU A N 1
ATOM 667 C CA . LEU A 1 85 ? 25.036 -6.019 -36.494 1.00 95.88 85 LEU A CA 1
ATOM 668 C C . LEU A 1 85 ? 26.528 -6.283 -36.282 1.00 95.88 85 LEU A C 1
ATOM 670 O O . LEU A 1 85 ? 27.250 -6.431 -37.267 1.00 95.88 85 LEU A O 1
ATOM 674 N N . GLU A 1 86 ? 26.985 -6.351 -35.032 1.00 94.50 86 GLU A N 1
ATOM 675 C CA . GLU A 1 86 ? 28.377 -6.670 -34.692 1.00 94.50 86 GLU A CA 1
ATOM 676 C C . GLU A 1 86 ? 28.741 -8.100 -35.123 1.00 94.50 86 GLU A C 1
ATOM 678 O O . GLU A 1 86 ? 29.766 -8.303 -35.779 1.00 94.50 86 GLU A O 1
ATOM 683 N N . ASP A 1 87 ? 27.858 -9.069 -34.869 1.00 96.75 87 ASP A N 1
ATOM 684 C CA . ASP A 1 87 ? 28.013 -10.456 -35.318 1.00 96.75 87 ASP A CA 1
ATOM 685 C C . ASP A 1 87 ? 28.055 -10.547 -36.854 1.00 96.75 87 ASP A C 1
ATOM 687 O O . ASP A 1 87 ? 28.901 -11.235 -37.432 1.00 96.75 87 ASP A O 1
ATOM 691 N N . ALA A 1 88 ? 27.178 -9.809 -37.544 1.00 95.75 88 ALA A N 1
ATOM 692 C CA . ALA A 1 88 ? 27.169 -9.753 -39.004 1.00 95.75 88 ALA A CA 1
ATOM 693 C C . ALA A 1 88 ? 28.432 -9.084 -39.578 1.00 95.75 88 ALA A C 1
ATOM 695 O O . ALA A 1 88 ? 28.935 -9.519 -40.616 1.00 95.75 88 ALA A O 1
ATOM 696 N N . ALA A 1 89 ? 28.964 -8.051 -38.917 1.00 95.38 89 ALA A N 1
ATOM 697 C CA . ALA A 1 89 ? 30.211 -7.397 -39.312 1.00 95.38 89 ALA A CA 1
ATOM 698 C C . ALA A 1 89 ? 31.406 -8.353 -39.194 1.00 95.38 89 ALA A C 1
ATOM 700 O O . ALA A 1 89 ? 32.237 -8.412 -40.102 1.00 95.38 89 ALA A O 1
ATOM 701 N N . ALA A 1 90 ? 31.449 -9.155 -38.125 1.00 95.00 90 ALA A N 1
ATOM 702 C CA . ALA A 1 90 ? 32.466 -10.184 -37.930 1.00 95.00 90 ALA A CA 1
ATOM 703 C C . ALA A 1 90 ? 32.379 -11.307 -38.981 1.00 95.00 90 ALA A C 1
ATOM 705 O O . ALA A 1 90 ? 33.405 -11.821 -39.428 1.00 95.00 90 ALA A O 1
ATOM 706 N N . ALA A 1 91 ? 31.165 -11.667 -39.407 1.00 96.12 91 ALA A N 1
ATOM 707 C CA . ALA A 1 91 ? 30.931 -12.714 -40.399 1.00 96.12 91 ALA A CA 1
ATOM 708 C C . ALA A 1 91 ? 31.135 -12.267 -41.862 1.00 96.12 91 ALA A C 1
ATOM 710 O O . ALA A 1 91 ? 31.228 -13.113 -42.751 1.00 96.12 91 ALA A O 1
ATOM 711 N N . SER A 1 92 ? 31.167 -10.961 -42.149 1.00 94.69 92 SER A N 1
ATOM 712 C CA . SER A 1 92 ? 31.252 -10.413 -43.515 1.00 94.69 92 SER A CA 1
ATOM 713 C C . SER A 1 92 ? 32.254 -9.251 -43.597 1.00 94.69 92 SER A C 1
ATOM 715 O O . SER A 1 92 ? 31.846 -8.081 -43.606 1.00 94.69 92 SER A O 1
ATOM 717 N N . PRO A 1 93 ? 33.570 -9.547 -43.680 1.00 92.62 93 PRO A N 1
ATOM 718 C CA . PRO A 1 93 ? 34.634 -8.540 -43.664 1.00 92.62 93 PRO A CA 1
ATOM 719 C C . PRO A 1 93 ? 34.467 -7.438 -44.719 1.00 92.62 93 PRO A C 1
ATOM 721 O O . PRO A 1 93 ? 34.766 -6.277 -44.462 1.00 92.62 93 PRO A O 1
ATOM 724 N N . GLU A 1 94 ? 33.921 -7.768 -45.889 1.00 94.56 94 GLU A N 1
ATOM 725 C CA . GLU A 1 94 ? 33.696 -6.838 -46.998 1.00 94.56 94 GLU A CA 1
ATOM 726 C C . GLU A 1 94 ? 32.590 -5.797 -46.741 1.00 94.56 94 GLU A C 1
ATOM 728 O O . GLU A 1 94 ? 32.505 -4.791 -47.449 1.00 94.56 94 GLU A O 1
ATOM 733 N N . LYS A 1 95 ? 31.736 -6.015 -45.732 1.00 93.56 95 LYS A N 1
ATOM 734 C CA . LYS A 1 95 ? 30.688 -5.074 -45.290 1.00 93.56 95 LYS A CA 1
ATOM 735 C C . LYS A 1 95 ? 30.944 -4.512 -43.891 1.00 93.56 95 LYS A C 1
ATOM 737 O O . LYS A 1 95 ? 30.139 -3.702 -43.424 1.00 93.56 95 LYS A O 1
ATOM 742 N N . SER A 1 96 ? 32.040 -4.917 -43.252 1.00 92.62 96 SER A N 1
ATOM 743 C CA . SER A 1 96 ? 32.328 -4.649 -41.842 1.00 92.62 96 SER A CA 1
ATOM 744 C C . SER A 1 96 ? 32.257 -3.160 -41.492 1.00 92.62 96 SER A C 1
ATOM 746 O O . SER A 1 96 ? 31.552 -2.796 -40.553 1.00 92.62 96 SER A O 1
ATOM 748 N N . ASP A 1 97 ? 32.850 -2.279 -42.306 1.00 94.75 97 ASP A N 1
ATOM 749 C CA . ASP A 1 97 ? 32.847 -0.829 -42.049 1.00 94.75 97 ASP A CA 1
ATOM 750 C C . ASP A 1 97 ? 31.429 -0.237 -42.020 1.00 94.75 97 ASP A C 1
ATOM 752 O O . ASP A 1 97 ? 31.091 0.581 -41.163 1.00 94.75 97 ASP A O 1
ATOM 756 N N . LYS A 1 98 ? 30.563 -0.667 -42.949 1.00 94.88 98 LYS A N 1
ATOM 757 C CA . LYS A 1 98 ? 29.179 -0.173 -43.035 1.00 94.88 98 LYS A CA 1
ATOM 758 C C . LYS A 1 98 ? 28.324 -0.688 -41.880 1.00 94.88 98 LYS A C 1
ATOM 760 O O . LYS A 1 98 ? 27.503 0.065 -41.360 1.00 94.88 98 LYS A O 1
ATOM 765 N N . LEU A 1 99 ? 28.494 -1.957 -41.509 1.00 94.00 99 LEU A N 1
ATOM 766 C CA . LEU A 1 99 ? 27.756 -2.582 -40.410 1.00 94.00 99 LEU A CA 1
ATOM 767 C C . LEU A 1 99 ? 28.200 -2.021 -39.054 1.00 94.00 99 LEU A C 1
ATOM 769 O O . LEU A 1 99 ? 27.346 -1.696 -38.235 1.00 94.00 99 LEU A O 1
ATOM 773 N N . SER A 1 100 ? 29.502 -1.797 -38.868 1.00 92.50 100 SER A N 1
ATOM 774 C CA . SER A 1 100 ? 30.060 -1.160 -37.669 1.00 92.50 100 SER A CA 1
ATOM 775 C C . SER A 1 100 ? 29.560 0.276 -37.515 1.00 92.50 100 SER A C 1
ATOM 777 O O . SER A 1 100 ? 29.065 0.640 -36.454 1.00 92.50 100 SER A O 1
ATOM 779 N N . LEU A 1 101 ? 29.550 1.066 -38.597 1.00 95.56 101 LEU A N 1
ATOM 780 C CA . LEU A 1 101 ? 28.986 2.419 -38.567 1.00 95.56 101 LEU A CA 1
ATOM 781 C C . LEU A 1 101 ? 27.490 2.422 -38.200 1.00 95.56 101 LEU A C 1
ATOM 783 O O . LEU A 1 101 ? 27.016 3.331 -37.519 1.00 95.56 101 LEU A O 1
ATOM 787 N N . ALA A 1 102 ? 26.724 1.431 -38.666 1.00 95.69 102 ALA A N 1
ATOM 788 C CA . ALA A 1 102 ? 25.320 1.282 -38.292 1.00 95.69 102 ALA A CA 1
ATOM 789 C C . ALA A 1 102 ? 25.160 0.880 -36.814 1.00 95.69 102 ALA A C 1
ATOM 791 O O . ALA A 1 102 ? 24.301 1.436 -36.130 1.00 95.69 102 ALA A O 1
ATOM 792 N N . ALA A 1 103 ? 26.007 -0.023 -36.312 1.00 95.50 103 ALA A N 1
ATOM 793 C CA . ALA A 1 103 ? 26.036 -0.407 -34.905 1.00 95.50 103 ALA A CA 1
ATOM 794 C C . ALA A 1 103 ? 26.379 0.788 -34.002 1.00 95.50 103 ALA A C 1
ATOM 796 O O . ALA A 1 103 ? 25.707 0.995 -32.996 1.00 95.50 103 ALA A O 1
ATOM 797 N N . ASP A 1 104 ? 27.344 1.626 -34.384 1.00 96.12 104 ASP A N 1
ATOM 798 C CA . ASP A 1 104 ? 27.729 2.815 -33.614 1.00 96.12 104 ASP A CA 1
ATOM 799 C C . ASP A 1 104 ? 26.606 3.857 -33.538 1.00 96.12 104 ASP A C 1
ATOM 801 O O . ASP A 1 104 ? 26.374 4.445 -32.480 1.00 96.12 104 ASP A O 1
ATOM 805 N N . LYS A 1 105 ? 25.837 4.035 -34.621 1.00 96.44 105 LYS A N 1
ATOM 806 C CA . LYS A 1 105 ? 24.620 4.862 -34.587 1.00 96.44 105 LYS A CA 1
ATOM 807 C C . LYS A 1 105 ? 23.582 4.300 -33.619 1.00 96.44 105 LYS A C 1
ATOM 809 O O . LYS A 1 105 ? 23.045 5.046 -32.806 1.00 96.44 105 LYS A O 1
ATOM 814 N N . LEU A 1 106 ? 23.334 2.989 -33.663 1.00 96.38 106 LEU A N 1
ATOM 815 C CA . LEU A 1 106 ? 22.401 2.351 -32.734 1.00 96.38 106 LEU A CA 1
ATOM 816 C C . LEU A 1 106 ? 22.887 2.413 -31.282 1.00 96.38 106 LEU A C 1
ATOM 818 O O . LEU A 1 106 ? 22.054 2.534 -30.392 1.00 96.38 106 LEU A O 1
ATOM 822 N N . LYS A 1 107 ? 24.200 2.369 -31.021 1.00 97.81 107 LYS A N 1
ATOM 823 C CA . LYS A 1 107 ? 24.762 2.562 -29.672 1.00 97.81 107 LYS A CA 1
ATOM 824 C C . LYS A 1 107 ? 24.472 3.960 -29.132 1.00 97.81 107 LYS A C 1
ATOM 826 O O . LYS A 1 107 ? 24.141 4.081 -27.957 1.00 97.81 107 LYS A O 1
ATOM 831 N N . ALA A 1 108 ? 24.559 4.993 -29.973 1.00 96.75 108 ALA A N 1
ATOM 832 C CA . ALA A 1 108 ? 24.184 6.350 -29.580 1.00 96.75 108 ALA A CA 1
ATOM 833 C C . ALA A 1 108 ? 22.689 6.435 -29.216 1.00 96.75 108 ALA A C 1
ATOM 835 O O . ALA A 1 108 ? 22.355 6.914 -28.138 1.00 96.75 108 ALA A O 1
ATOM 836 N N . GLU A 1 109 ? 21.804 5.871 -30.046 1.00 96.31 109 GLU A N 1
ATOM 837 C CA . GLU A 1 109 ? 20.363 5.784 -29.743 1.00 96.31 109 GLU A CA 1
ATOM 838 C C . GLU A 1 109 ? 20.079 4.959 -28.471 1.00 96.31 109 GLU A C 1
ATOM 840 O O . GLU A 1 109 ? 19.231 5.314 -27.655 1.00 96.31 109 GLU A O 1
ATOM 845 N N . ALA A 1 110 ? 20.792 3.846 -28.274 1.00 97.38 110 ALA A N 1
ATOM 846 C CA . ALA A 1 110 ? 20.640 2.997 -27.096 1.00 97.38 110 ALA A CA 1
ATOM 847 C C . ALA A 1 110 ? 21.091 3.705 -25.811 1.00 97.38 110 ALA A C 1
ATOM 849 O O . ALA A 1 110 ? 20.519 3.447 -24.756 1.00 97.38 110 ALA A O 1
ATOM 850 N N . ALA A 1 111 ? 22.074 4.609 -25.881 1.00 97.62 111 ALA A N 1
ATOM 851 C CA . ALA A 1 111 ? 22.491 5.415 -24.737 1.00 97.62 111 ALA A CA 1
ATOM 852 C C . ALA A 1 111 ? 21.390 6.395 -24.293 1.00 97.62 111 ALA A C 1
ATOM 854 O O . ALA A 1 111 ? 21.162 6.547 -23.093 1.00 97.62 111 ALA A O 1
ATOM 855 N N . GLU A 1 112 ? 20.667 7.002 -25.238 1.00 96.44 112 GLU A N 1
ATOM 856 C CA . GLU A 1 112 ? 19.507 7.854 -24.936 1.00 96.44 112 GLU A CA 1
ATOM 857 C C . GLU A 1 112 ? 18.369 7.042 -24.304 1.00 96.44 112 GLU A C 1
ATOM 859 O O . GLU A 1 112 ? 17.819 7.431 -23.273 1.00 96.44 112 GLU A O 1
ATOM 864 N N . LEU A 1 113 ? 18.069 5.863 -24.860 1.00 96.19 113 LEU A N 1
ATOM 865 C CA . LEU A 1 113 ? 17.062 4.959 -24.297 1.00 96.19 113 LEU A CA 1
ATOM 866 C C . LEU A 1 113 ? 17.451 4.421 -22.921 1.00 96.19 113 LEU A C 1
ATOM 868 O O . LEU A 1 113 ? 16.576 4.220 -22.088 1.00 96.19 113 LEU A O 1
ATOM 872 N N . LEU A 1 114 ? 18.740 4.195 -22.662 1.00 97.50 114 LEU A N 1
ATOM 873 C CA . LEU A 1 114 ? 19.213 3.790 -21.341 1.00 97.50 114 LEU A CA 1
ATOM 874 C C . LEU A 1 114 ? 18.981 4.893 -20.307 1.00 97.50 114 LEU A C 1
ATOM 876 O O . LEU A 1 114 ? 18.601 4.590 -19.180 1.00 97.50 114 LEU A O 1
ATOM 880 N N . ALA A 1 115 ? 19.225 6.153 -20.676 1.00 97.12 115 ALA A N 1
ATOM 881 C CA . ALA A 1 115 ? 18.965 7.286 -19.797 1.00 97.12 115 ALA A CA 1
ATOM 882 C C . ALA A 1 115 ? 17.467 7.409 -19.489 1.00 97.12 115 ALA A C 1
ATOM 884 O O . ALA A 1 115 ? 17.105 7.464 -18.320 1.00 97.12 115 ALA A O 1
ATOM 885 N N . SER A 1 116 ? 16.612 7.348 -20.517 1.00 95.75 116 SER A N 1
ATOM 886 C CA . SER A 1 116 ? 15.154 7.336 -20.339 1.00 95.75 116 SER A CA 1
ATOM 887 C C . SER A 1 116 ? 14.704 6.156 -19.476 1.00 95.75 116 SER A C 1
ATOM 889 O O . SER A 1 116 ? 14.052 6.371 -18.466 1.00 95.75 116 SER A O 1
ATOM 891 N N . ALA A 1 117 ? 15.139 4.927 -19.774 1.00 97.56 117 ALA A N 1
ATOM 892 C CA . ALA A 1 117 ? 14.763 3.750 -18.993 1.00 97.56 117 ALA A CA 1
ATOM 893 C C . ALA A 1 117 ? 15.181 3.844 -17.519 1.00 97.56 117 ALA A C 1
ATOM 895 O O . ALA A 1 117 ? 14.479 3.317 -16.665 1.00 97.56 117 ALA A O 1
ATOM 896 N N . ARG A 1 118 ? 16.304 4.500 -17.199 1.00 98.12 118 ARG A N 1
ATOM 897 C CA . ARG A 1 118 ? 16.693 4.744 -15.801 1.00 98.12 118 ARG A CA 1
ATOM 898 C C . ARG A 1 118 ? 15.721 5.681 -15.100 1.00 98.12 118 ARG A C 1
ATOM 900 O O . ARG A 1 118 ? 15.311 5.356 -13.996 1.00 98.12 118 ARG A O 1
ATOM 907 N N . THR A 1 119 ? 15.339 6.780 -15.746 1.00 97.88 119 THR A N 1
ATOM 908 C CA . THR A 1 119 ? 14.344 7.709 -15.200 1.00 97.88 119 THR A CA 1
ATOM 909 C C . THR A 1 119 ? 13.015 7.005 -14.946 1.00 97.88 119 THR A C 1
ATOM 911 O O . THR A 1 119 ? 12.520 7.062 -13.830 1.00 97.88 119 THR A O 1
ATOM 914 N N . GLU A 1 120 ? 12.502 6.249 -15.919 1.00 98.12 120 GLU A N 1
ATOM 915 C CA . GLU A 1 120 ? 11.238 5.513 -15.758 1.00 98.12 120 GLU A CA 1
ATOM 916 C C . GLU A 1 120 ? 11.311 4.478 -14.618 1.00 98.12 120 GLU A C 1
ATOM 918 O O . GLU A 1 120 ? 10.374 4.317 -13.841 1.00 98.12 120 GLU A O 1
ATOM 923 N N . ILE A 1 121 ? 12.443 3.774 -14.477 1.00 98.19 121 ILE A N 1
ATOM 924 C CA . ILE A 1 121 ? 12.652 2.822 -13.374 1.00 98.19 121 ILE A CA 1
ATOM 925 C C . ILE A 1 121 ? 12.674 3.543 -12.023 1.00 98.19 121 ILE A C 1
ATOM 927 O O . ILE A 1 121 ? 12.044 3.068 -11.083 1.00 98.19 121 ILE A O 1
ATOM 931 N N . GLU A 1 122 ? 13.378 4.671 -11.919 1.00 98.19 122 GLU A N 1
ATOM 932 C CA . GLU A 1 122 ? 13.418 5.482 -10.696 1.00 98.19 122 GLU A CA 1
ATOM 933 C C . GLU A 1 122 ? 12.018 6.004 -10.332 1.00 98.19 122 GLU A C 1
ATOM 935 O O . GLU A 1 122 ? 11.627 5.953 -9.167 1.00 98.19 122 GLU A O 1
ATOM 940 N N . GLU A 1 123 ? 11.228 6.443 -11.314 1.00 97.69 123 GLU A N 1
ATOM 941 C CA . GLU A 1 123 ? 9.842 6.885 -11.114 1.00 97.69 123 GLU A CA 1
ATOM 942 C C . GLU A 1 123 ? 8.931 5.742 -10.650 1.00 97.69 123 GLU A C 1
ATOM 944 O O . GLU A 1 123 ? 8.184 5.907 -9.682 1.00 97.69 123 GLU A O 1
ATOM 949 N N . ALA A 1 124 ? 9.055 4.553 -11.244 1.00 98.31 124 ALA A N 1
ATOM 950 C CA . ALA A 1 124 ? 8.334 3.365 -10.793 1.00 98.31 124 ALA A CA 1
ATOM 951 C C . ALA A 1 124 ? 8.735 2.926 -9.374 1.00 98.31 124 ALA A C 1
ATOM 953 O O . ALA A 1 124 ? 7.885 2.478 -8.602 1.00 98.31 124 ALA A O 1
ATOM 954 N N . GLU A 1 125 ? 10.015 3.048 -9.009 1.00 98.19 125 GLU A N 1
ATOM 955 C CA . GLU A 1 125 ? 10.502 2.759 -7.656 1.00 98.19 125 GLU A CA 1
ATOM 956 C C . GLU A 1 125 ? 9.970 3.764 -6.629 1.00 98.19 125 GLU A C 1
ATOM 958 O O . GLU A 1 125 ? 9.541 3.346 -5.553 1.00 98.19 125 GLU A O 1
ATOM 963 N N . MET A 1 126 ? 9.938 5.059 -6.957 1.00 96.75 126 MET A N 1
ATOM 964 C CA . MET A 1 126 ? 9.330 6.084 -6.100 1.00 96.75 126 MET A CA 1
ATOM 965 C C . MET A 1 126 ? 7.828 5.843 -5.922 1.00 96.75 126 MET A C 1
ATOM 967 O O . MET A 1 126 ? 7.352 5.785 -4.793 1.00 96.75 126 MET A O 1
ATOM 971 N N . ALA A 1 127 ? 7.092 5.601 -7.012 1.00 96.06 127 ALA A N 1
ATOM 972 C CA . ALA A 1 127 ? 5.660 5.306 -6.944 1.00 96.06 127 ALA A CA 1
ATOM 973 C C . ALA A 1 127 ? 5.363 4.044 -6.118 1.00 96.06 127 ALA A C 1
ATOM 975 O O . ALA A 1 127 ? 4.338 3.967 -5.442 1.00 96.06 127 ALA A O 1
ATOM 976 N N . LYS A 1 128 ? 6.269 3.058 -6.144 1.00 98.12 128 LYS A N 1
ATOM 977 C CA . LYS A 1 128 ? 6.175 1.876 -5.287 1.00 98.12 128 LYS A CA 1
ATOM 978 C C . LYS A 1 128 ? 6.371 2.214 -3.812 1.00 98.12 128 LYS A C 1
ATOM 980 O O . LYS A 1 128 ? 5.616 1.717 -2.989 1.00 98.12 128 LYS A O 1
ATOM 985 N N . GLN A 1 129 ? 7.377 3.020 -3.478 1.00 95.69 129 GLN A N 1
ATOM 986 C CA . GLN A 1 129 ? 7.625 3.433 -2.093 1.00 95.69 129 GLN A CA 1
ATOM 987 C C . GLN A 1 129 ? 6.425 4.190 -1.521 1.00 95.69 129 GLN A C 1
ATOM 989 O O . GLN A 1 129 ? 5.990 3.881 -0.415 1.00 95.69 129 GLN A O 1
ATOM 994 N N . ASP A 1 130 ? 5.857 5.109 -2.306 1.00 91.81 130 ASP A N 1
ATOM 995 C CA . ASP A 1 130 ? 4.646 5.837 -1.933 1.00 91.81 130 ASP A CA 1
ATOM 996 C C . ASP A 1 130 ? 3.464 4.877 -1.713 1.00 91.81 130 ASP A C 1
ATOM 998 O O . ASP A 1 130 ? 2.742 5.004 -0.725 1.00 91.81 130 ASP A O 1
ATOM 1002 N N . LEU A 1 131 ? 3.279 3.889 -2.603 1.00 95.38 131 LEU A N 1
ATOM 1003 C CA . LEU A 1 131 ? 2.245 2.860 -2.456 1.00 95.38 131 LEU A CA 1
ATOM 1004 C C . LEU A 1 131 ? 2.440 2.025 -1.180 1.00 95.38 131 LEU A C 1
ATOM 1006 O O . LEU A 1 131 ? 1.492 1.847 -0.417 1.00 95.38 131 LEU A O 1
ATOM 1010 N N . ASP A 1 132 ? 3.656 1.535 -0.940 1.00 92.31 132 ASP A N 1
ATOM 1011 C CA . ASP A 1 132 ? 3.988 0.724 0.234 1.00 92.31 132 ASP A CA 1
ATOM 1012 C C . ASP A 1 132 ? 3.723 1.517 1.538 1.00 92.31 132 ASP A C 1
ATOM 1014 O O . ASP A 1 132 ? 3.214 0.960 2.515 1.00 92.31 132 ASP A O 1
ATOM 1018 N N . GLU A 1 133 ? 4.011 2.827 1.559 1.00 88.88 133 GLU A N 1
ATOM 1019 C CA . GLU A 1 133 ? 3.731 3.708 2.702 1.00 88.88 133 GLU A CA 1
ATOM 1020 C C . GLU A 1 133 ? 2.223 3.864 2.954 1.00 88.88 133 GLU A C 1
ATOM 1022 O O . GLU A 1 133 ? 1.766 3.697 4.090 1.00 88.88 133 GLU A O 1
ATOM 1027 N N . VAL A 1 134 ? 1.421 4.138 1.917 1.00 85.94 134 VAL A N 1
ATOM 1028 C CA . VAL A 1 134 ? -0.031 4.309 2.098 1.00 85.94 134 VAL A CA 1
ATOM 1029 C C . VAL A 1 134 ? -0.741 2.995 2.428 1.00 85.94 134 VAL A C 1
ATOM 1031 O O . VAL A 1 134 ? -1.697 3.004 3.205 1.00 85.94 134 VAL A O 1
ATOM 1034 N N . GLU A 1 135 ? -0.271 1.857 1.912 1.00 88.38 135 GLU A N 1
ATOM 1035 C CA . GLU A 1 135 ? -0.805 0.539 2.276 1.00 88.38 135 GLU A CA 1
ATOM 1036 C C . GLU A 1 135 ? -0.526 0.203 3.748 1.00 88.38 135 GLU A C 1
ATOM 1038 O O . GLU A 1 135 ? -1.418 -0.297 4.438 1.00 88.38 135 GLU A O 1
ATOM 1043 N N . ALA A 1 136 ? 0.656 0.554 4.268 1.00 84.69 136 ALA A N 1
ATOM 1044 C CA . ALA A 1 136 ? 0.974 0.384 5.687 1.00 84.69 136 ALA A CA 1
ATOM 1045 C C . ALA A 1 136 ? 0.061 1.234 6.592 1.00 84.69 136 ALA A C 1
ATOM 1047 O O . ALA A 1 136 ? -0.462 0.738 7.593 1.00 84.69 136 ALA A O 1
ATOM 1048 N N . ILE A 1 137 ? -0.196 2.494 6.216 1.00 83.62 137 ILE A N 1
ATOM 1049 C CA . ILE A 1 137 ? -1.136 3.369 6.939 1.00 83.62 137 ILE A CA 1
ATOM 1050 C C . ILE A 1 137 ? -2.557 2.789 6.891 1.00 83.62 137 ILE A C 1
ATOM 1052 O O . ILE A 1 137 ? -3.271 2.793 7.897 1.00 83.62 137 ILE A O 1
ATOM 1056 N N . GLN A 1 138 ? -2.980 2.253 5.741 1.00 85.56 138 GLN A N 1
ATOM 1057 C CA . GLN A 1 138 ? -4.299 1.636 5.593 1.00 85.56 1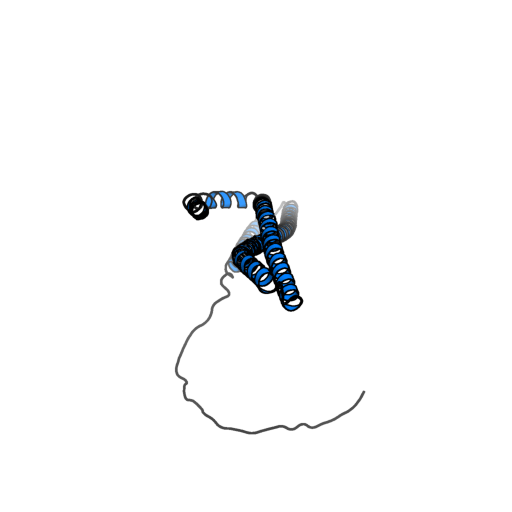38 GLN A CA 1
ATOM 1058 C C . GLN A 1 138 ? -4.453 0.433 6.534 1.00 85.56 138 GLN A C 1
ATOM 1060 O O . GLN A 1 138 ? -5.496 0.282 7.177 1.00 85.56 138 GLN A O 1
ATOM 1065 N N . GLU A 1 139 ? -3.423 -0.408 6.640 1.00 86.50 139 GLU A N 1
ATOM 1066 C CA . GLU A 1 139 ? -3.406 -1.543 7.563 1.00 86.50 139 GLU A CA 1
ATOM 1067 C C . GLU A 1 139 ? -3.512 -1.079 9.025 1.00 86.50 139 GLU A C 1
ATOM 1069 O O . GLU A 1 139 ? -4.379 -1.567 9.757 1.00 86.50 139 GLU A O 1
ATOM 1074 N N . GLU A 1 140 ? -2.741 -0.066 9.431 1.00 81.19 140 GLU A N 1
ATOM 1075 C CA . GLU A 1 140 ? -2.801 0.515 10.782 1.00 81.19 140 GLU A CA 1
ATOM 1076 C C . GLU A 1 140 ? -4.199 1.069 11.122 1.00 81.19 140 GLU A C 1
ATOM 1078 O O . GLU A 1 140 ? -4.734 0.841 12.218 1.00 81.19 140 GLU A O 1
ATOM 1083 N N . MET A 1 141 ? -4.847 1.755 10.175 1.00 79.19 141 MET A N 1
ATOM 1084 C CA . MET A 1 141 ? -6.220 2.242 10.347 1.00 79.19 141 MET A CA 1
ATOM 1085 C C . MET A 1 141 ? -7.216 1.085 10.523 1.00 79.19 141 MET A C 1
ATOM 1087 O O . MET A 1 141 ? -8.090 1.141 11.397 1.00 79.19 141 MET A O 1
ATOM 1091 N N . ALA A 1 142 ? -7.083 0.015 9.733 1.00 84.62 142 ALA A N 1
ATOM 1092 C CA . ALA A 1 142 ? -7.940 -1.163 9.840 1.00 84.62 142 ALA A CA 1
ATOM 1093 C C . ALA A 1 142 ? -7.777 -1.868 11.199 1.00 84.62 142 ALA A C 1
ATOM 1095 O O . ALA A 1 142 ? -8.768 -2.257 11.833 1.00 84.62 142 ALA A O 1
ATOM 1096 N N . GLU A 1 143 ? -6.539 -2.004 11.680 1.00 83.88 143 GLU A N 1
ATOM 1097 C CA . GLU A 1 143 ? -6.248 -2.543 13.008 1.00 83.88 143 GLU A CA 1
ATOM 1098 C C . GLU A 1 143 ? -6.841 -1.675 14.120 1.00 83.88 143 GLU A C 1
ATOM 1100 O O . GLU A 1 143 ? -7.464 -2.201 15.051 1.00 83.88 143 GLU A O 1
ATOM 1105 N N . THR A 1 144 ? -6.725 -0.353 13.993 1.00 80.81 144 THR A N 1
ATOM 1106 C CA . THR A 1 144 ? -7.296 0.614 14.936 1.00 80.81 144 THR A CA 1
ATOM 1107 C C . THR A 1 144 ? -8.815 0.474 15.025 1.00 80.81 144 THR A C 1
ATOM 1109 O O . THR A 1 144 ? -9.352 0.311 16.123 1.00 80.81 144 THR A O 1
ATOM 1112 N N . ILE A 1 145 ? -9.525 0.426 13.893 1.00 81.25 145 ILE A N 1
ATOM 1113 C CA . ILE A 1 145 ? -10.985 0.224 13.863 1.00 81.25 145 ILE A CA 1
ATOM 1114 C C . ILE A 1 145 ? -11.368 -1.095 14.548 1.00 81.25 145 ILE A C 1
ATOM 1116 O O . ILE A 1 145 ? -12.248 -1.128 15.414 1.00 81.25 145 ILE A O 1
ATOM 1120 N N . LYS A 1 146 ? -10.668 -2.189 14.227 1.00 87.38 146 LYS A N 1
ATOM 1121 C CA . LYS A 1 146 ? -10.901 -3.505 14.842 1.00 87.38 146 LYS A CA 1
ATOM 1122 C C . LYS A 1 146 ? -10.670 -3.482 16.356 1.00 87.38 146 LYS A C 1
ATOM 1124 O O . LYS A 1 146 ? -11.409 -4.123 17.114 1.00 87.38 146 LYS A O 1
ATOM 1129 N N . MET A 1 147 ? -9.654 -2.754 16.813 1.00 81.19 147 MET A N 1
ATOM 1130 C CA . MET A 1 147 ? -9.358 -2.564 18.230 1.00 81.19 147 MET A CA 1
ATOM 1131 C C . MET A 1 147 ? -10.480 -1.793 18.933 1.00 81.19 147 MET A C 1
ATOM 1133 O O . MET A 1 147 ? -10.964 -2.245 19.975 1.00 81.19 147 MET A O 1
ATOM 1137 N N . LEU A 1 148 ? -10.935 -0.681 18.350 1.00 80.94 148 LEU A N 1
ATOM 1138 C CA . LEU A 1 148 ? -12.035 0.128 18.879 1.00 80.94 148 LEU A CA 1
ATOM 1139 C C . LEU A 1 148 ? -13.327 -0.691 18.996 1.00 80.94 148 LEU A C 1
ATOM 1141 O O . LEU A 1 148 ? -13.976 -0.679 20.041 1.00 80.94 148 LEU A O 1
ATOM 1145 N N . GLU A 1 149 ? -13.662 -1.489 17.981 1.00 82.50 149 GLU A N 1
ATOM 1146 C CA . GLU A 1 149 ? -14.826 -2.385 18.006 1.00 82.50 149 GLU A CA 1
ATOM 1147 C C . GLU A 1 149 ? -14.731 -3.454 19.097 1.00 82.50 149 GLU A C 1
ATOM 1149 O O . GLU A 1 149 ? -15.699 -3.722 19.819 1.00 82.50 149 GLU A O 1
ATOM 1154 N N . SER A 1 150 ? -13.553 -4.063 19.243 1.00 86.81 150 SER A N 1
ATOM 1155 C CA . SER A 1 150 ? -13.276 -5.042 20.295 1.00 86.81 150 SER A CA 1
ATOM 1156 C C . SER A 1 150 ? -13.434 -4.423 21.687 1.00 86.81 150 SER A C 1
ATOM 1158 O O . SER A 1 150 ? -14.089 -5.008 22.559 1.00 86.81 150 SER A O 1
ATOM 1160 N N . ASN A 1 151 ? -12.897 -3.219 21.890 1.00 81.12 151 ASN A N 1
ATOM 1161 C CA . ASN A 1 151 ? -12.995 -2.481 23.146 1.00 81.12 151 ASN A CA 1
ATOM 1162 C C . ASN A 1 151 ? -14.443 -2.083 23.454 1.00 81.12 151 ASN A C 1
ATOM 1164 O O . ASN A 1 151 ? -14.913 -2.329 24.567 1.00 81.12 151 ASN A O 1
ATOM 1168 N N . LEU A 1 152 ? -15.188 -1.585 22.464 1.00 85.19 152 LEU A N 1
ATOM 1169 C CA . LEU A 1 152 ? -16.607 -1.261 22.608 1.00 85.19 152 LEU A CA 1
ATOM 1170 C C . LEU A 1 152 ? -17.427 -2.491 23.023 1.00 85.19 152 LEU A C 1
ATOM 1172 O O . LEU A 1 152 ? -18.254 -2.418 23.934 1.00 85.19 152 LEU A O 1
ATOM 1176 N N . LYS A 1 153 ? -17.181 -3.649 22.402 1.00 85.75 153 LYS A N 1
ATOM 1177 C CA . LYS A 1 153 ? -17.879 -4.898 22.738 1.00 85.75 153 LYS A CA 1
ATOM 1178 C C . LYS A 1 153 ? -17.581 -5.363 24.167 1.00 85.75 153 LYS A C 1
ATOM 1180 O O . LYS A 1 153 ? -18.486 -5.839 24.858 1.00 85.75 153 LYS A O 1
ATOM 1185 N N . LYS A 1 154 ? -16.329 -5.236 24.623 1.00 86.75 154 LYS A N 1
ATOM 1186 C CA . LYS A 1 154 ? -15.939 -5.540 26.011 1.00 86.75 154 LYS A CA 1
ATOM 1187 C C . LYS A 1 154 ? -16.633 -4.595 26.992 1.00 86.75 154 LYS A C 1
ATOM 1189 O O . LYS A 1 154 ? -17.275 -5.079 27.924 1.00 86.75 154 LYS A O 1
ATOM 1194 N N . ALA A 1 155 ? -16.594 -3.290 26.724 1.00 84.69 155 ALA A N 1
ATOM 1195 C CA . ALA A 1 155 ? -17.246 -2.275 27.546 1.00 84.69 155 ALA A CA 1
ATOM 1196 C C . ALA A 1 155 ? -18.760 -2.526 27.670 1.00 84.69 155 ALA A C 1
ATOM 1198 O O . ALA A 1 155 ? -19.290 -2.565 28.779 1.00 84.69 155 ALA A O 1
ATOM 1199 N N . GLN A 1 156 ? -19.451 -2.827 26.564 1.00 84.06 156 GLN A N 1
ATOM 1200 C CA . GLN A 1 156 ? -20.876 -3.192 26.576 1.00 84.06 156 GLN A CA 1
ATOM 1201 C C . GLN A 1 156 ? -21.157 -4.427 27.446 1.00 84.06 156 GLN A C 1
ATOM 1203 O O . GLN A 1 156 ? -22.123 -4.464 28.215 1.00 84.06 156 GLN A O 1
ATOM 1208 N N . ALA A 1 157 ? -20.312 -5.458 27.357 1.00 86.94 157 ALA A N 1
ATOM 1209 C CA . ALA A 1 157 ? -20.466 -6.660 28.169 1.00 86.94 157 ALA A CA 1
ATOM 1210 C C . ALA A 1 157 ? -20.260 -6.376 29.668 1.00 86.94 157 ALA A C 1
ATOM 1212 O O . ALA A 1 157 ? -20.989 -6.918 30.506 1.00 86.94 157 ALA A O 1
ATOM 1213 N N . GLU A 1 158 ? -19.291 -5.530 30.013 1.00 90.31 158 GLU A N 1
ATOM 1214 C CA . GLU A 1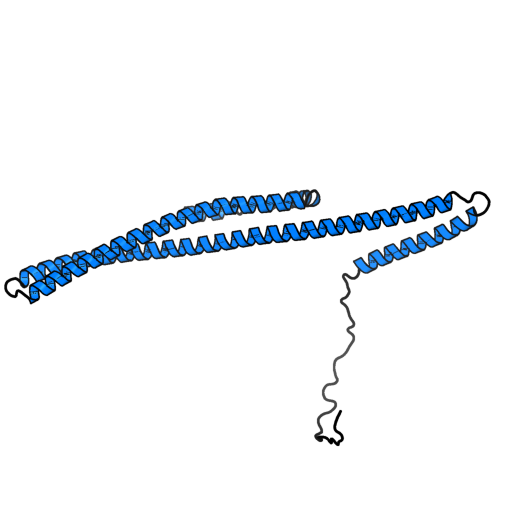 158 ? -19.026 -5.094 31.385 1.00 90.31 158 GLU A CA 1
ATOM 1215 C C . GLU A 1 158 ? -20.168 -4.245 31.944 1.00 90.31 158 GLU A C 1
ATOM 1217 O O . GLU A 1 158 ? -20.677 -4.554 33.024 1.00 90.31 158 GLU A O 1
ATOM 1222 N N . MET A 1 159 ? -20.664 -3.270 31.179 1.00 81.81 159 MET A N 1
ATOM 1223 C CA . MET A 1 159 ? -21.832 -2.463 31.544 1.00 81.81 159 MET A CA 1
ATOM 1224 C C . MET A 1 159 ? -23.072 -3.335 31.773 1.00 81.81 159 MET A C 1
ATOM 1226 O O . MET A 1 159 ? -23.769 -3.184 32.779 1.00 81.81 159 MET A O 1
ATOM 1230 N N . ALA A 1 160 ? -23.319 -4.326 30.911 1.00 85.69 160 ALA A N 1
ATOM 1231 C CA . ALA A 1 160 ? -24.423 -5.266 31.093 1.00 85.69 160 ALA A CA 1
ATOM 1232 C C . ALA A 1 160 ? -24.282 -6.103 32.378 1.00 85.69 160 ALA A C 1
ATOM 1234 O O . ALA A 1 160 ? -25.275 -6.381 33.059 1.00 85.69 160 ALA A O 1
ATOM 1235 N N . ARG A 1 161 ? -23.060 -6.517 32.741 1.00 90.50 161 ARG A N 1
ATOM 1236 C CA . ARG A 1 161 ? -22.795 -7.227 34.006 1.00 90.50 161 ARG A CA 1
ATOM 1237 C C . ARG A 1 161 ? -23.009 -6.316 35.212 1.00 90.50 161 ARG A C 1
ATOM 1239 O O . ARG A 1 161 ? -23.659 -6.753 36.165 1.00 90.50 161 ARG A O 1
ATOM 1246 N N . ALA A 1 162 ? -22.510 -5.082 35.153 1.00 89.31 162 ALA A N 1
ATOM 1247 C CA . ALA A 1 162 ? -22.668 -4.077 36.198 1.00 89.31 162 ALA A CA 1
ATOM 1248 C C . ALA A 1 162 ? -24.152 -3.777 36.456 1.00 89.31 162 ALA A C 1
ATOM 1250 O O . ALA A 1 162 ? -24.608 -3.914 37.590 1.00 89.31 162 ALA A O 1
ATOM 1251 N N . LYS A 1 163 ? -24.940 -3.539 35.399 1.00 85.56 163 LYS A N 1
ATOM 1252 C CA . LYS A 1 163 ? -26.391 -3.312 35.493 1.00 85.56 163 LYS A CA 1
ATOM 1253 C C . LYS A 1 163 ? -27.129 -4.479 36.151 1.00 85.56 163 LYS A C 1
ATOM 1255 O O . LYS A 1 163 ? -27.937 -4.290 37.052 1.00 85.56 163 LYS A O 1
ATOM 1260 N N . ARG A 1 164 ? -26.799 -5.726 35.787 1.00 90.31 164 ARG A N 1
ATOM 1261 C CA . ARG A 1 164 ? -27.384 -6.908 36.454 1.00 90.31 164 ARG A CA 1
ATOM 1262 C C . ARG A 1 164 ? -26.986 -7.006 37.929 1.00 90.31 164 ARG A C 1
ATOM 1264 O O . ARG A 1 164 ? -27.751 -7.548 38.727 1.00 90.31 164 ARG A O 1
ATOM 1271 N N . ALA A 1 165 ? -25.774 -6.588 38.294 1.00 89.38 165 ALA A N 1
ATOM 1272 C CA . ALA A 1 165 ? -25.328 -6.577 39.685 1.00 89.38 165 ALA A CA 1
ATOM 1273 C C . ALA A 1 165 ? -26.077 -5.514 40.499 1.00 89.38 165 ALA A C 1
ATOM 1275 O O . ALA A 1 165 ? -26.555 -5.828 41.591 1.00 89.38 165 ALA A O 1
ATOM 1276 N N . GLU A 1 166 ? -26.252 -4.323 39.928 1.00 86.88 166 GLU A N 1
ATOM 1277 C CA . GLU A 1 166 ? -27.065 -3.239 40.479 1.00 86.88 166 GLU A CA 1
ATOM 1278 C C . GLU A 1 166 ? -28.523 -3.674 40.678 1.00 86.88 166 GLU A C 1
ATOM 1280 O O . GLU A 1 166 ? -29.032 -3.595 41.795 1.00 86.88 166 GLU A O 1
ATOM 1285 N N . ASP A 1 167 ? -29.165 -4.257 39.660 1.00 90.81 167 ASP A N 1
ATOM 1286 C CA . ASP A 1 167 ? -30.543 -4.759 39.747 1.00 90.81 167 ASP A CA 1
ATOM 1287 C C . ASP A 1 167 ? -30.715 -5.780 40.881 1.00 90.81 167 ASP A C 1
ATOM 1289 O O . ASP A 1 167 ? -31.702 -5.763 41.621 1.00 90.81 167 ASP A O 1
ATOM 1293 N N . ARG A 1 168 ? -29.749 -6.696 41.042 1.00 90.38 168 ARG A N 1
ATOM 1294 C CA . ARG A 1 168 ? -29.764 -7.676 42.138 1.00 90.38 168 ARG A CA 1
ATOM 1295 C C . ARG A 1 168 ? -29.580 -7.008 43.496 1.00 90.38 168 ARG A C 1
ATOM 1297 O O . ARG A 1 168 ? -30.265 -7.395 44.443 1.00 90.38 168 ARG A O 1
ATOM 1304 N N . ALA A 1 169 ? -28.663 -6.049 43.609 1.00 88.69 169 ALA A N 1
ATOM 1305 C CA . ALA A 1 169 ? -28.432 -5.306 44.844 1.00 88.69 169 ALA A CA 1
ATOM 1306 C C . ALA A 1 169 ? -29.674 -4.491 45.242 1.00 88.69 169 ALA A C 1
ATOM 1308 O O . ALA A 1 169 ? -30.115 -4.581 46.386 1.00 88.69 169 ALA A O 1
ATOM 1309 N N . SER A 1 170 ? -30.298 -3.806 44.281 1.00 88.44 170 SER A N 1
ATOM 1310 C CA . SER A 1 170 ? -31.541 -3.049 44.458 1.00 88.44 170 SER A CA 1
ATOM 1311 C C . SER A 1 170 ? -32.702 -3.950 44.892 1.00 88.44 170 SER A C 1
ATOM 1313 O O . SER A 1 170 ? -33.343 -3.691 45.910 1.00 88.44 170 SER A O 1
ATOM 1315 N N . LYS A 1 171 ? -32.916 -5.092 44.219 1.00 89.44 171 LYS A N 1
ATOM 1316 C CA . LYS A 1 171 ? -33.937 -6.079 44.625 1.00 89.44 171 LYS A CA 1
ATOM 1317 C C . LYS A 1 171 ? -33.710 -6.615 46.039 1.00 89.44 171 LYS A C 1
ATOM 1319 O O . LYS A 1 171 ? -34.670 -6.777 46.792 1.00 89.44 171 LYS A O 1
ATOM 1324 N N . ARG A 1 172 ? -32.455 -6.891 46.417 1.00 87.38 172 ARG A N 1
ATOM 1325 C CA . ARG A 1 172 ? -32.103 -7.325 47.780 1.00 87.38 172 ARG A CA 1
ATOM 1326 C C . ARG A 1 172 ? -32.400 -6.233 48.807 1.00 87.38 172 ARG A C 1
ATOM 1328 O O . ARG A 1 172 ? -32.980 -6.550 49.841 1.00 87.38 172 ARG A O 1
ATOM 1335 N N . ALA A 1 173 ? -32.057 -4.978 48.516 1.00 85.00 173 ALA A N 1
ATOM 1336 C CA . ALA A 1 173 ? -32.355 -3.842 49.386 1.00 85.00 173 ALA A CA 1
ATOM 1337 C C . ALA A 1 173 ? -33.871 -3.674 49.591 1.00 85.00 173 ALA A C 1
ATOM 1339 O O . ALA A 1 173 ? -34.339 -3.705 50.727 1.00 85.00 173 ALA A O 1
ATOM 1340 N N . GLN A 1 174 ? -34.651 -3.652 48.505 1.00 85.94 174 GLN A N 1
ATOM 1341 C CA . GLN A 1 174 ? -36.115 -3.556 48.568 1.00 85.94 174 GLN A CA 1
ATOM 1342 C C . GLN A 1 174 ? -36.751 -4.720 49.340 1.00 85.94 174 GLN A C 1
ATOM 1344 O O . GLN A 1 174 ? -37.716 -4.532 50.079 1.00 85.94 174 GLN A O 1
ATOM 1349 N N . HIS A 1 175 ? -36.234 -5.943 49.184 1.00 82.50 175 HIS A N 1
ATOM 1350 C CA . HIS A 1 175 ? -36.726 -7.091 49.943 1.00 82.50 175 HIS A CA 1
ATOM 1351 C C . HIS A 1 175 ? -36.485 -6.920 51.451 1.00 82.50 175 HIS A C 1
ATOM 1353 O O . HIS A 1 175 ? -37.398 -7.157 52.239 1.00 82.50 175 HIS A O 1
ATOM 1359 N N . GLN A 1 176 ? -35.297 -6.458 51.855 1.00 83.12 176 GLN A N 1
ATOM 1360 C CA . GLN A 1 176 ? -34.976 -6.189 53.261 1.00 83.12 176 GLN A CA 1
ATOM 1361 C C . GLN A 1 176 ? -35.834 -5.057 53.845 1.00 83.12 176 GLN A C 1
ATOM 1363 O O . GLN A 1 176 ? -36.318 -5.175 54.970 1.00 83.12 176 GLN A O 1
ATOM 1368 N N . GLU A 1 177 ? -36.094 -4.000 53.074 1.00 75.62 177 GLU A N 1
ATOM 1369 C CA . GLU A 1 177 ? -37.006 -2.918 53.464 1.00 75.62 177 GLU A CA 1
ATOM 1370 C C . GLU A 1 177 ? -38.440 -3.417 53.651 1.00 75.62 177 GLU A C 1
ATOM 1372 O O . GLU A 1 177 ? -39.063 -3.122 54.669 1.00 75.62 177 GLU A O 1
ATOM 1377 N N . ARG A 1 178 ? -38.957 -4.237 52.725 1.00 77.38 178 ARG A N 1
ATOM 1378 C CA . ARG A 1 178 ? -40.288 -4.849 52.868 1.00 77.38 178 ARG A CA 1
ATOM 1379 C C . ARG A 1 178 ? -40.364 -5.753 54.090 1.00 77.38 178 ARG A C 1
ATOM 1381 O O . ARG A 1 178 ? -41.350 -5.692 54.812 1.00 77.38 178 ARG A O 1
ATOM 1388 N N . LEU A 1 179 ? -39.339 -6.562 54.358 1.00 75.81 179 LEU A N 1
ATOM 1389 C CA . LEU A 1 179 ? -39.296 -7.389 55.565 1.00 75.81 179 LEU A CA 1
ATOM 1390 C C . LEU A 1 179 ? -39.260 -6.539 56.844 1.00 75.81 179 LEU A C 1
ATOM 1392 O O . LEU A 1 179 ? -39.927 -6.883 57.819 1.00 75.81 179 LEU A O 1
ATOM 1396 N N . ALA A 1 180 ? -38.530 -5.421 56.848 1.00 72.75 180 ALA A N 1
ATOM 1397 C CA . ALA A 1 180 ? -38.523 -4.476 57.963 1.00 72.75 180 ALA A CA 1
ATOM 1398 C C . ALA A 1 180 ? -39.883 -3.773 58.141 1.00 72.75 180 ALA A C 1
ATOM 1400 O O . ALA A 1 180 ? -40.346 -3.629 59.271 1.00 72.75 180 ALA A O 1
ATOM 1401 N N . GLY A 1 181 ? -40.547 -3.401 57.043 1.00 66.38 181 GLY A N 1
ATOM 1402 C CA . GLY A 1 181 ? -41.875 -2.781 57.042 1.00 66.38 181 GLY A CA 1
ATOM 1403 C C . GLY A 1 181 ? -43.001 -3.739 57.446 1.00 66.38 181 GLY A C 1
ATOM 1404 O O . GLY A 1 181 ? -43.847 -3.381 58.256 1.00 66.38 181 GLY A O 1
ATOM 1405 N N . ILE A 1 182 ? -42.984 -4.992 56.974 1.00 57.31 182 ILE A N 1
ATOM 1406 C CA . ILE A 1 182 ? -43.948 -6.032 57.382 1.00 57.31 182 ILE A CA 1
ATOM 1407 C C . ILE A 1 182 ? -43.794 -6.344 58.875 1.00 57.31 182 ILE A C 1
ATOM 1409 O O . ILE A 1 182 ? -44.792 -6.443 59.585 1.00 57.31 182 ILE A O 1
ATOM 1413 N N . ARG A 1 183 ? -42.556 -6.406 59.390 1.00 53.34 183 ARG A N 1
ATOM 1414 C CA . ARG A 1 183 ? -42.300 -6.524 60.837 1.00 53.34 183 ARG A CA 1
ATOM 1415 C C . ARG A 1 183 ? -42.811 -5.319 61.640 1.00 53.34 183 ARG A C 1
ATOM 1417 O O . ARG A 1 183 ? -43.094 -5.472 62.824 1.00 53.34 183 ARG A O 1
ATOM 1424 N N . SER A 1 184 ? -42.963 -4.147 61.021 1.00 51.97 184 SER A N 1
ATOM 1425 C CA . SER A 1 184 ? -43.521 -2.947 61.659 1.00 51.97 184 SER A CA 1
ATOM 1426 C C . SER A 1 184 ? -45.060 -2.932 61.703 1.00 51.97 184 SER A C 1
ATOM 1428 O O . SER A 1 184 ? -45.618 -2.171 62.489 1.00 51.97 184 SER A O 1
ATOM 1430 N N . GLY A 1 185 ? -45.751 -3.757 60.904 1.00 47.94 185 GLY A N 1
ATOM 1431 C CA . GLY A 1 185 ? -47.219 -3.780 60.797 1.00 47.94 185 GLY A CA 1
ATOM 1432 C C . GLY A 1 185 ? -47.950 -4.698 61.787 1.00 47.94 185 GLY A C 1
ATOM 1433 O O . GLY A 1 185 ? -49.166 -4.600 61.917 1.00 47.94 185 GLY A O 1
ATOM 1434 N N . THR A 1 186 ? -47.244 -5.577 62.506 1.00 50.06 186 THR A N 1
ATOM 1435 C CA . THR A 1 186 ? -47.851 -6.581 63.409 1.00 50.06 186 THR A CA 1
ATOM 1436 C C . THR A 1 186 ? -47.745 -6.264 64.902 1.00 50.06 186 THR A C 1
ATOM 1438 O O . THR A 1 186 ? -48.025 -7.136 65.720 1.00 50.06 186 THR A O 1
ATOM 1441 N N . THR A 1 187 ? -47.376 -5.043 65.303 1.00 45.22 187 THR A N 1
ATOM 1442 C CA . THR A 1 187 ? -47.252 -4.731 66.741 1.00 45.22 187 THR A CA 1
ATOM 1443 C C . THR A 1 187 ? -47.698 -3.309 67.066 1.00 45.22 187 THR A C 1
ATOM 1445 O O . THR A 1 187 ? -46.885 -2.406 67.234 1.00 45.22 187 THR A O 1
ATOM 1448 N N . ASN A 1 188 ? -49.011 -3.116 67.197 1.00 51.50 188 ASN A N 1
ATOM 1449 C CA . ASN A 1 188 ? -49.524 -2.055 68.057 1.00 51.50 188 ASN A CA 1
ATOM 1450 C C . ASN A 1 188 ? -49.692 -2.612 69.470 1.00 51.50 188 ASN A C 1
ATOM 1452 O 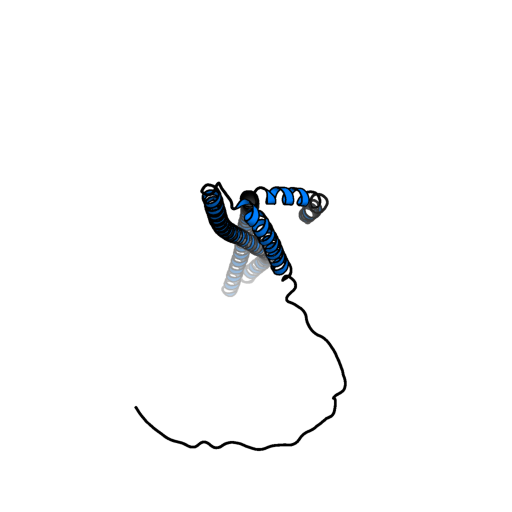O . ASN A 1 188 ? -50.112 -3.751 69.641 1.00 51.50 188 ASN A O 1
ATOM 1456 N N . VAL A 1 189 ? -49.416 -1.745 70.446 1.00 48.41 189 VAL A N 1
ATOM 1457 C CA . VAL A 1 189 ? -49.481 -1.934 71.905 1.00 48.41 189 VAL A CA 1
ATOM 1458 C C . VAL A 1 189 ? -48.135 -2.336 72.549 1.00 48.41 189 VAL A C 1
ATOM 1460 O O . VAL A 1 189 ? -47.867 -3.496 72.834 1.00 48.41 189 VAL A O 1
ATOM 1463 N N . GLY A 1 190 ? -47.275 -1.332 72.812 1.00 48.69 190 GLY A N 1
ATOM 1464 C CA . GLY A 1 190 ? -46.309 -1.367 73.933 1.00 48.69 190 GLY A CA 1
ATOM 1465 C C . GLY A 1 190 ? -44.814 -1.104 73.653 1.00 48.69 190 GLY A C 1
ATOM 1466 O O . GLY A 1 190 ? -44.100 -0.716 74.572 1.00 48.69 190 GLY A O 1
ATOM 1467 N N . VAL A 1 191 ? -44.315 -1.258 72.415 1.00 50.53 191 VAL A N 1
ATOM 1468 C CA . VAL A 1 191 ? -42.859 -1.359 72.089 1.00 50.53 191 VAL A CA 1
ATOM 1469 C C . VAL A 1 191 ? -42.223 -0.064 71.530 1.00 50.53 191 VAL A C 1
ATOM 1471 O O . VAL A 1 191 ? -41.011 0.003 71.321 1.00 50.53 191 VAL A O 1
ATOM 1474 N N . ALA A 1 192 ? -43.000 1.011 71.356 1.00 46.72 192 ALA A N 1
ATOM 1475 C CA . ALA A 1 192 ? -42.547 2.290 70.780 1.00 46.72 192 ALA A CA 1
ATOM 1476 C C . ALA A 1 192 ? -41.307 2.916 71.472 1.00 46.72 192 ALA A C 1
ATOM 1478 O O . ALA A 1 192 ? -40.527 3.617 70.833 1.00 46.72 192 ALA A O 1
ATOM 1479 N N . SER A 1 193 ? -41.064 2.603 72.748 1.00 41.25 193 SER A N 1
ATOM 1480 C CA . SER A 1 193 ? -39.904 3.074 73.526 1.00 41.25 193 SER A CA 1
ATOM 1481 C C . SER A 1 193 ? -38.571 2.386 73.155 1.00 41.25 193 SER A C 1
ATOM 1483 O O . SER A 1 193 ? -37.518 3.022 73.144 1.00 41.25 193 SER A O 1
ATOM 1485 N N . LYS A 1 194 ? -38.596 1.111 72.746 1.00 47.16 194 LYS A N 1
ATOM 1486 C CA . LYS A 1 194 ? -37.391 0.348 72.355 1.00 47.16 194 LYS A CA 1
ATOM 1487 C C . LYS A 1 194 ? -36.951 0.654 70.918 1.00 47.16 194 LYS A C 1
ATOM 1489 O O . LYS A 1 194 ? -35.766 0.637 70.596 1.00 47.16 194 LYS A O 1
ATOM 1494 N N . VAL A 1 195 ? -37.914 1.025 70.075 1.00 46.09 195 VAL A N 1
ATOM 1495 C CA . VAL A 1 195 ? -37.699 1.405 68.673 1.00 46.09 195 VAL A CA 1
ATOM 1496 C C . VAL A 1 195 ? -36.928 2.724 68.562 1.00 46.09 195 VAL A C 1
ATOM 1498 O O . VAL A 1 195 ? -36.068 2.832 67.699 1.00 46.09 195 VAL A O 1
ATOM 1501 N N . MET A 1 196 ? -37.102 3.679 69.484 1.00 47.31 196 MET A N 1
ATOM 1502 C CA . MET A 1 196 ? -36.240 4.874 69.542 1.00 47.31 196 MET A CA 1
ATOM 1503 C C . MET A 1 196 ? -34.777 4.549 69.908 1.00 47.31 196 MET A C 1
ATOM 1505 O O . MET A 1 196 ? -33.864 5.199 69.400 1.00 47.31 196 MET A O 1
ATOM 1509 N N . GLN A 1 197 ? -34.521 3.519 70.724 1.00 49.78 197 GLN A N 1
ATOM 1510 C CA . GLN A 1 197 ? -33.157 3.106 71.090 1.00 49.78 197 GLN A CA 1
ATOM 1511 C C . GLN A 1 197 ? -32.459 2.282 69.991 1.00 49.78 197 GLN A C 1
ATOM 1513 O O . GLN A 1 197 ? -31.257 2.436 69.776 1.00 49.78 197 GLN A O 1
ATOM 1518 N N . GLU A 1 198 ? -33.189 1.473 69.222 1.00 51.62 198 GLU A N 1
ATOM 1519 C CA . GLU A 1 198 ? -32.631 0.757 68.062 1.00 51.62 198 GLU A CA 1
ATOM 1520 C C . GLU A 1 198 ? -32.479 1.650 66.820 1.00 51.62 198 GLU A C 1
ATOM 1522 O O . GLU A 1 198 ? -31.517 1.482 66.064 1.00 51.62 198 GLU A O 1
ATOM 1527 N N . GLN A 1 199 ? -33.347 2.656 66.643 1.00 49.88 199 GLN A N 1
ATOM 1528 C CA . GLN A 1 199 ? -33.159 3.715 65.642 1.00 49.88 199 GLN A CA 1
ATOM 1529 C C . GLN A 1 199 ? -31.831 4.463 65.889 1.00 49.88 199 GLN A C 1
ATOM 1531 O O . GLN A 1 199 ? -31.105 4.762 64.943 1.00 49.88 199 GLN A O 1
ATOM 1536 N N . ALA A 1 200 ? -31.448 4.674 67.157 1.00 50.06 200 ALA A N 1
ATOM 1537 C CA . ALA A 1 200 ? -30.153 5.247 67.537 1.00 50.06 200 ALA A CA 1
ATOM 1538 C C . ALA A 1 200 ? -28.956 4.297 67.293 1.00 50.06 200 ALA A C 1
ATOM 1540 O O . ALA A 1 200 ? -27.865 4.757 66.951 1.00 50.06 200 ALA A O 1
ATOM 1541 N N . ALA A 1 201 ? -29.137 2.975 67.402 1.00 55.62 201 ALA A N 1
ATOM 1542 C CA . ALA A 1 201 ? -28.093 1.987 67.099 1.00 55.62 201 ALA A CA 1
ATOM 1543 C C . ALA A 1 201 ? -27.874 1.785 65.584 1.00 55.62 201 ALA A C 1
ATOM 1545 O O . ALA A 1 201 ? -26.738 1.640 65.130 1.00 55.62 201 ALA A O 1
ATOM 1546 N N . LYS A 1 202 ? -28.937 1.841 64.774 1.00 52.12 202 LYS A N 1
ATOM 1547 C CA . LYS A 1 202 ? -28.851 1.719 63.309 1.00 52.12 202 LYS A CA 1
ATOM 1548 C C . LYS A 1 202 ? -28.262 2.952 62.636 1.00 52.12 202 LYS A C 1
ATOM 1550 O O . LYS A 1 202 ? -27.476 2.800 61.703 1.00 52.12 202 LYS A O 1
ATOM 1555 N N . SER A 1 203 ? -28.534 4.150 63.149 1.00 54.50 203 SER A N 1
ATOM 1556 C CA . SER A 1 203 ? -27.844 5.360 62.683 1.00 54.50 203 SER A CA 1
ATOM 1557 C C . SER A 1 203 ? -26.330 5.311 62.962 1.00 54.50 203 SER A C 1
ATOM 1559 O O . SER A 1 203 ? -25.549 5.765 62.130 1.00 54.50 203 SER A O 1
ATOM 1561 N N . ARG A 1 204 ? -25.882 4.671 64.059 1.00 52.91 204 ARG A N 1
ATOM 1562 C CA . ARG A 1 204 ? -24.446 4.422 64.329 1.00 52.91 204 ARG A CA 1
ATOM 1563 C C . ARG A 1 204 ? -23.810 3.419 63.358 1.00 52.91 204 ARG A C 1
ATOM 1565 O O . ARG A 1 204 ? -22.641 3.554 63.020 1.00 52.91 204 ARG A O 1
ATOM 1572 N N . GLN A 1 205 ? -24.559 2.437 62.861 1.00 55.41 205 GLN A N 1
ATOM 1573 C CA . GLN A 1 205 ? -24.050 1.515 61.836 1.00 55.41 205 GLN A CA 1
ATOM 1574 C C . GLN A 1 205 ? -24.067 2.112 60.424 1.00 55.41 205 GLN A C 1
ATOM 1576 O O . GLN A 1 205 ? -23.145 1.849 59.654 1.00 55.41 205 GLN A O 1
ATOM 1581 N N . ALA A 1 206 ? -25.054 2.951 60.095 1.00 52.78 206 ALA A N 1
ATOM 1582 C CA . ALA A 1 206 ? -25.044 3.748 58.868 1.00 52.78 206 ALA A CA 1
ATOM 1583 C C . ALA A 1 206 ? -23.815 4.680 58.813 1.00 52.78 206 ALA A C 1
ATOM 1585 O O . ALA A 1 206 ? -23.206 4.808 57.752 1.00 52.78 206 ALA A O 1
ATOM 1586 N N . ALA A 1 207 ? -23.387 5.229 59.961 1.00 47.94 207 ALA A N 1
ATOM 1587 C CA . ALA A 1 207 ? -22.120 5.949 60.098 1.00 47.94 207 ALA A CA 1
ATOM 1588 C C . ALA A 1 207 ? -20.900 5.048 59.816 1.00 47.94 207 ALA A C 1
ATOM 1590 O O . ALA A 1 207 ? -20.073 5.408 58.990 1.00 47.94 207 ALA A O 1
ATOM 1591 N N . ASN A 1 208 ? -20.828 3.834 60.375 1.00 52.94 208 ASN A N 1
ATOM 1592 C CA . ASN A 1 208 ? -19.707 2.908 60.128 1.00 52.94 208 ASN A CA 1
ATOM 1593 C C . ASN A 1 208 ? -19.633 2.371 58.681 1.00 52.94 208 ASN A C 1
ATOM 1595 O O . ASN A 1 208 ? -18.550 2.072 58.182 1.00 52.94 208 ASN A O 1
ATOM 1599 N N . ALA A 1 209 ? -20.761 2.238 57.980 1.00 49.00 209 ALA A N 1
ATOM 1600 C CA . ALA A 1 209 ? -20.781 1.817 56.576 1.00 49.00 209 ALA A CA 1
ATOM 1601 C C . ALA A 1 209 ? -20.428 2.965 55.616 1.00 49.00 209 ALA A C 1
ATOM 1603 O O . ALA A 1 209 ? -19.817 2.724 54.575 1.00 49.00 209 ALA A O 1
ATOM 1604 N N . ALA A 1 210 ? -20.760 4.207 55.985 1.00 51.47 210 ALA A N 1
ATOM 1605 C CA . ALA A 1 210 ? -20.209 5.395 55.342 1.00 51.47 210 ALA A CA 1
ATOM 1606 C C . ALA A 1 210 ? -18.689 5.501 55.585 1.00 51.47 210 ALA A C 1
ATOM 1608 O O . ALA A 1 210 ? -17.961 5.765 54.633 1.00 51.47 210 ALA A O 1
ATOM 1609 N N . THR A 1 211 ? -18.200 5.176 56.793 1.00 51.72 211 THR A N 1
ATOM 1610 C CA . THR A 1 211 ? -16.762 5.078 57.118 1.00 51.72 211 THR A CA 1
ATOM 1611 C C . THR A 1 211 ? -16.049 4.006 56.290 1.00 51.72 211 THR A C 1
ATOM 1613 O O . THR A 1 211 ? -15.019 4.303 55.708 1.00 51.72 211 THR A O 1
ATOM 1616 N N . ARG A 1 212 ? -16.623 2.807 56.098 1.00 51.44 212 ARG A N 1
ATOM 1617 C CA . ARG A 1 212 ? -16.032 1.784 55.204 1.00 51.44 212 ARG A CA 1
ATOM 1618 C C . ARG A 1 212 ? -16.100 2.136 53.717 1.00 51.44 212 ARG A C 1
ATOM 1620 O O . ARG A 1 212 ? -15.212 1.769 52.954 1.00 51.44 212 ARG A O 1
ATOM 1627 N N . ARG A 1 213 ? -17.145 2.855 53.290 1.00 47.91 213 ARG A N 1
ATOM 1628 C CA . ARG A 1 213 ? -17.195 3.469 51.952 1.00 47.91 213 ARG A CA 1
ATOM 1629 C C . ARG A 1 213 ? -16.094 4.521 51.780 1.00 47.91 213 ARG A C 1
ATOM 1631 O O . ARG A 1 213 ? -15.585 4.639 50.676 1.00 47.91 213 ARG A O 1
ATOM 1638 N N . ALA A 1 214 ? -15.721 5.244 52.836 1.00 48.75 214 ALA A N 1
ATOM 1639 C CA . ALA A 1 214 ? -14.622 6.209 52.828 1.00 48.75 214 ALA A CA 1
ATOM 1640 C C . ALA A 1 214 ? -13.235 5.547 52.929 1.00 48.75 214 ALA A C 1
ATOM 1642 O O . ALA A 1 214 ? -12.311 6.024 52.288 1.00 48.75 214 ALA A O 1
ATOM 1643 N N . GLU A 1 215 ? -13.096 4.439 53.662 1.00 48.88 215 GLU A N 1
ATOM 1644 C CA . GLU A 1 215 ? -11.857 3.649 53.755 1.00 48.88 215 GLU A CA 1
ATOM 1645 C C . GLU A 1 215 ? -11.502 2.997 52.414 1.00 48.88 215 GLU A C 1
ATOM 1647 O O . GLU A 1 215 ? -10.383 3.154 51.954 1.00 48.88 215 GLU A O 1
ATOM 1652 N N . LEU A 1 216 ? -12.453 2.399 51.690 1.00 44.03 216 LEU A N 1
ATOM 1653 C CA . LEU A 1 216 ? -12.156 1.824 50.364 1.00 44.03 216 LEU A CA 1
ATOM 1654 C C . LEU A 1 216 ? -11.990 2.876 49.253 1.00 44.03 216 LEU A C 1
ATOM 1656 O O . LEU A 1 216 ? -11.386 2.598 48.222 1.00 44.03 216 LEU A O 1
ATOM 1660 N N . LEU A 1 217 ? -12.506 4.091 49.460 1.00 49.69 217 LEU A N 1
ATOM 1661 C CA . LEU A 1 217 ? -12.175 5.260 48.636 1.00 49.69 217 LEU A CA 1
ATOM 1662 C C . LEU A 1 217 ? -10.870 5.950 49.106 1.00 49.69 217 LEU A C 1
ATOM 1664 O O . LEU A 1 217 ? -10.346 6.804 48.393 1.00 49.69 217 LEU A O 1
ATOM 1668 N N . GLY A 1 218 ? -10.346 5.573 50.280 1.00 46.50 218 GLY A N 1
ATOM 1669 C CA . GLY A 1 218 ? -9.098 6.030 50.903 1.00 46.50 218 GLY A CA 1
ATOM 1670 C C . GLY A 1 218 ? -7.906 5.084 50.695 1.00 46.50 218 GLY A C 1
ATOM 1671 O O . GLY A 1 218 ? -6.778 5.567 50.645 1.00 46.50 218 GLY A O 1
ATOM 1672 N N . ASP A 1 219 ? -8.143 3.794 50.422 1.00 46.72 219 ASP A N 1
ATOM 1673 C CA . ASP A 1 219 ? -7.178 2.795 49.914 1.00 46.72 219 ASP A CA 1
ATOM 1674 C C . ASP A 1 219 ? -6.740 3.060 48.456 1.00 46.72 219 ASP A C 1
ATOM 1676 O O . ASP A 1 219 ? -6.058 2.264 47.819 1.00 46.72 219 ASP A O 1
ATOM 1680 N N . ALA A 1 220 ? -6.993 4.275 47.964 1.00 48.97 220 ALA A N 1
ATOM 1681 C CA . ALA A 1 220 ? -6.077 4.986 47.077 1.00 48.97 220 ALA A CA 1
ATOM 1682 C C . ALA A 1 220 ? -4.737 5.377 47.766 1.00 48.97 220 ALA A C 1
ATOM 1684 O O . ALA A 1 220 ? -3.971 6.167 47.212 1.00 48.97 220 ALA A O 1
ATOM 1685 N N . ARG A 1 221 ? -4.431 4.870 48.972 1.00 43.94 221 ARG A N 1
ATOM 1686 C CA . ARG A 1 221 ? -3.196 5.146 49.727 1.00 43.94 221 ARG A CA 1
ATOM 1687 C C . ARG A 1 221 ? -2.565 3.925 50.412 1.00 43.94 221 ARG A C 1
ATOM 1689 O O . ARG A 1 221 ? -1.765 4.116 51.322 1.00 43.94 221 ARG A O 1
ATOM 1696 N N . GLU A 1 222 ? -2.780 2.695 49.935 1.00 41.12 222 GLU A N 1
ATOM 1697 C CA . GLU A 1 222 ? -1.873 1.568 50.256 1.00 41.12 222 GLU A CA 1
ATOM 1698 C C . GLU A 1 222 ? -0.549 1.674 49.457 1.00 41.12 222 GLU A C 1
ATOM 1700 O O . GLU A 1 222 ? -0.117 0.810 48.699 1.00 41.12 222 GLU A O 1
ATOM 1705 N N . LYS A 1 223 ? 0.109 2.821 49.626 1.00 48.25 223 LYS A N 1
ATOM 1706 C CA . LYS A 1 223 ? 1.556 2.952 49.740 1.00 48.25 223 LYS A CA 1
ATOM 1707 C C . LYS A 1 223 ? 1.796 3.932 50.877 1.00 48.25 223 LYS A C 1
ATOM 1709 O O . LYS A 1 223 ? 1.287 5.052 50.802 1.00 48.25 223 LYS A O 1
ATOM 1714 N N . LYS A 1 224 ? 2.607 3.478 51.839 1.00 39.31 224 LYS A N 1
ATOM 1715 C CA . LYS A 1 224 ? 3.500 4.187 52.784 1.00 39.31 224 LYS A CA 1
ATOM 1716 C C . LYS A 1 224 ? 3.373 3.562 54.169 1.00 39.31 224 LYS A C 1
ATOM 1718 O O . LYS A 1 224 ? 2.262 3.291 54.597 1.00 39.31 224 LYS A O 1
ATOM 1723 N N . ASP A 1 225 ? 4.394 3.356 54.984 1.00 41.69 225 ASP A N 1
ATOM 1724 C CA . ASP A 1 225 ? 5.863 3.526 55.026 1.00 41.69 225 ASP A CA 1
ATOM 1725 C C . ASP A 1 225 ? 6.251 2.853 56.391 1.00 41.69 225 ASP A C 1
ATOM 1727 O O . ASP A 1 225 ? 5.341 2.405 57.102 1.00 41.69 225 ASP A O 1
ATOM 1731 N N . PRO A 1 226 ? 7.522 2.761 56.839 1.00 42.88 226 PRO A N 1
ATOM 1732 C CA . PRO A 1 226 ? 8.080 3.896 57.593 1.00 42.88 226 PRO A CA 1
ATOM 1733 C C . PRO A 1 226 ? 9.601 4.056 57.420 1.00 42.88 226 PRO A C 1
ATOM 1735 O O . PRO A 1 226 ? 10.384 3.151 57.696 1.00 42.88 226 PRO A O 1
ATOM 1738 N N . ALA A 1 227 ? 10.035 5.251 57.033 1.00 36.72 227 ALA A N 1
ATOM 1739 C CA . ALA A 1 227 ? 11.391 5.702 57.317 1.00 36.72 227 ALA A CA 1
ATOM 1740 C C . ALA A 1 227 ? 11.492 6.101 58.798 1.00 36.72 227 ALA A C 1
ATOM 1742 O O . ALA A 1 227 ? 10.642 6.870 59.231 1.00 36.72 227 ALA A O 1
ATOM 1743 N N . PHE A 1 228 ? 12.505 5.597 59.515 1.00 31.91 228 PHE A N 1
ATOM 1744 C CA . PHE A 1 228 ? 13.329 6.297 60.526 1.00 31.91 228 PHE A CA 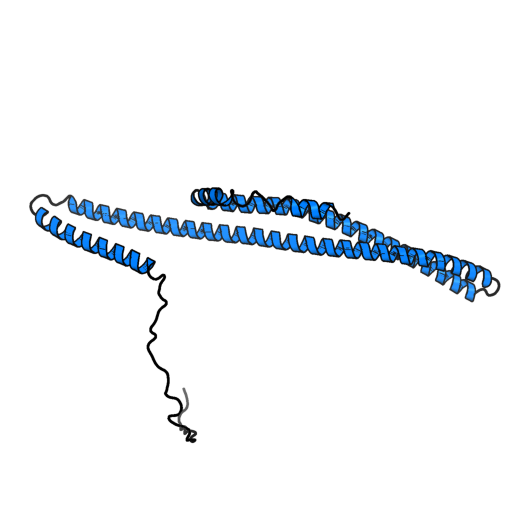1
ATOM 1745 C C . PHE A 1 228 ? 14.623 5.466 60.712 1.00 31.91 228 PHE A C 1
ATOM 1747 O O . PHE A 1 228 ? 14.533 4.300 61.085 1.00 31.91 228 PHE A O 1
ATOM 1754 N N . GLU A 1 229 ? 15.746 5.927 60.135 1.00 36.97 229 GLU A N 1
ATOM 1755 C CA . GLU A 1 229 ? 16.970 6.419 60.833 1.00 36.97 229 GLU A CA 1
ATOM 1756 C C . GLU A 1 229 ? 17.908 5.258 61.258 1.00 36.97 229 GLU A C 1
ATOM 1758 O O . GLU A 1 229 ? 17.453 4.275 61.821 1.00 36.97 229 GLU A O 1
ATOM 1763 N N . ASP A 1 230 ? 19.220 5.215 61.010 1.00 39.44 230 ASP A N 1
ATOM 1764 C CA . ASP A 1 230 ? 20.196 6.235 60.622 1.00 39.44 230 ASP A CA 1
ATOM 1765 C C . ASP A 1 230 ? 21.481 5.567 60.063 1.00 39.44 230 ASP A C 1
ATOM 1767 O O . ASP A 1 230 ? 21.668 4.351 60.172 1.00 39.44 230 ASP A O 1
ATOM 1771 N N . ALA A 1 231 ? 22.361 6.365 59.452 1.00 50.78 231 ALA A N 1
ATOM 1772 C CA . ALA A 1 231 ? 23.684 5.964 58.961 1.00 50.78 231 ALA A CA 1
ATOM 1773 C C . ALA A 1 231 ? 24.671 5.598 60.101 1.00 50.78 231 ALA A C 1
ATOM 1775 O O . ALA A 1 231 ? 24.488 6.018 61.236 1.00 50.78 231 ALA A O 1
ATOM 1776 N N . ASP A 1 232 ? 25.743 4.867 59.756 1.00 35.81 232 ASP A N 1
ATOM 1777 C CA . ASP A 1 232 ? 26.927 4.524 60.580 1.00 35.81 232 ASP A CA 1
ATOM 1778 C C . ASP A 1 232 ? 26.937 3.186 61.358 1.00 35.81 232 ASP A C 1
ATOM 1780 O O . ASP A 1 232 ? 27.127 3.136 62.570 1.00 35.81 232 ASP A O 1
ATOM 1784 N N . VAL A 1 233 ? 26.904 2.062 60.625 1.00 41.91 233 VAL A N 1
ATOM 1785 C CA . VAL A 1 233 ? 27.635 0.825 61.004 1.00 41.91 233 VAL A CA 1
ATOM 1786 C C . VAL A 1 233 ? 28.402 0.296 59.786 1.00 41.91 233 VAL A C 1
ATOM 1788 O O . VAL A 1 233 ? 28.244 -0.836 59.330 1.00 41.91 233 VAL A O 1
ATOM 1791 N N . ALA A 1 234 ? 29.245 1.152 59.208 1.00 42.09 234 ALA A N 1
ATOM 1792 C CA . ALA A 1 234 ? 30.416 0.660 58.499 1.00 42.09 234 ALA A CA 1
ATOM 1793 C C . ALA A 1 234 ? 31.333 -0.072 59.499 1.00 42.09 234 ALA A C 1
ATOM 1795 O O . ALA A 1 234 ? 31.414 0.287 60.671 1.00 42.09 234 ALA A O 1
ATOM 1796 N N . ALA A 1 235 ? 32.081 -1.053 59.001 1.00 42.00 235 ALA A N 1
ATOM 1797 C CA . ALA A 1 235 ? 33.340 -1.504 59.600 1.00 42.00 235 ALA A CA 1
ATOM 1798 C C . ALA A 1 235 ? 33.302 -2.362 60.882 1.00 42.00 235 ALA A C 1
ATOM 1800 O O . ALA A 1 235 ? 34.358 -2.564 61.468 1.00 42.00 235 ALA A O 1
ATOM 1801 N N . VAL A 1 236 ? 32.149 -2.937 61.250 1.00 44.16 236 VAL A N 1
ATOM 1802 C CA . VAL A 1 236 ? 32.001 -4.004 62.266 1.00 44.16 236 VAL A CA 1
ATOM 1803 C C . VAL A 1 236 ? 33.006 -5.154 62.103 1.00 44.16 236 VAL A C 1
ATOM 1805 O O . VAL A 1 236 ? 34.062 -5.188 62.712 1.00 44.16 236 VAL A O 1
ATOM 1808 N N . LEU A 1 237 ? 32.658 -6.167 61.316 1.00 42.44 237 LEU A N 1
ATOM 1809 C CA . LEU A 1 237 ? 33.363 -7.454 61.323 1.00 42.44 237 LEU A CA 1
ATOM 1810 C C . LEU A 1 237 ? 33.126 -8.108 59.952 1.00 42.44 237 LEU A C 1
ATOM 1812 O O . LEU A 1 237 ? 32.045 -8.630 59.705 1.00 42.44 237 LEU A O 1
ATOM 1816 N N . ALA A 1 238 ? 33.999 -7.937 58.949 1.00 34.53 238 ALA A N 1
ATOM 1817 C CA . ALA A 1 238 ? 35.237 -8.721 58.820 1.00 34.53 238 ALA A CA 1
ATOM 1818 C C . ALA A 1 238 ? 34.923 -10.193 59.132 1.00 34.53 238 ALA A C 1
ATOM 1820 O O . ALA A 1 238 ? 34.585 -10.512 60.264 1.00 34.53 238 ALA A O 1
ATOM 1821 N N . GLY A 1 239 ? 34.830 -11.061 58.123 1.00 36.47 239 GLY A N 1
ATOM 1822 C CA . GLY A 1 239 ? 36.009 -11.787 57.647 1.00 36.47 239 GLY A CA 1
ATOM 1823 C C . GLY A 1 239 ? 36.313 -12.915 58.632 1.00 36.47 239 GLY A C 1
ATOM 1824 O O . GLY A 1 239 ? 36.344 -12.624 59.819 1.00 36.47 239 GLY A O 1
ATOM 1825 N N . VAL A 1 240 ? 36.566 -14.135 58.135 1.00 39.19 240 VAL A N 1
ATOM 1826 C CA . VAL A 1 240 ? 36.647 -15.427 58.865 1.00 39.19 240 VAL A CA 1
ATOM 1827 C C . VAL A 1 240 ? 35.307 -16.163 58.787 1.00 39.19 240 VAL A C 1
ATOM 1829 O O . VAL A 1 240 ? 34.285 -15.631 59.198 1.00 39.19 240 VAL A O 1
ATOM 1832 N N . ASP A 1 241 ? 35.177 -17.386 58.304 1.00 34.19 241 ASP A N 1
ATOM 1833 C CA . ASP A 1 241 ? 36.051 -18.353 57.632 1.00 34.19 241 ASP A CA 1
ATOM 1834 C C . ASP A 1 241 ? 35.079 -19.470 57.184 1.00 34.19 241 ASP A C 1
ATOM 1836 O O . ASP A 1 241 ? 33.984 -19.597 57.735 1.00 34.19 241 ASP A O 1
ATOM 1840 N N . GLU A 1 242 ? 35.258 -20.039 55.995 1.00 37.62 242 GLU A N 1
ATOM 1841 C CA . GLU A 1 242 ? 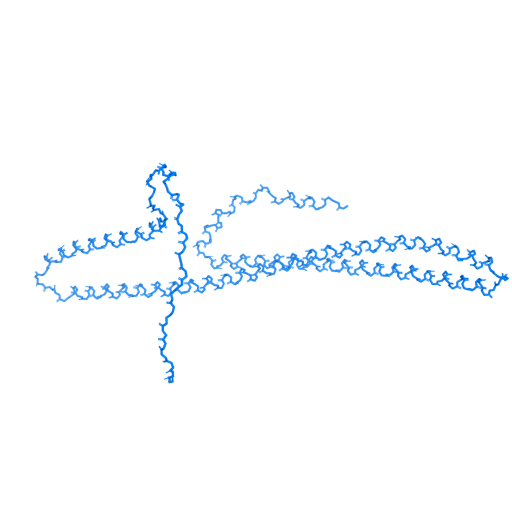35.734 -21.419 55.791 1.00 37.62 242 GLU A CA 1
ATOM 1842 C C . GLU A 1 242 ? 34.974 -22.541 56.530 1.00 37.62 242 GLU A C 1
ATOM 1844 O O . GLU A 1 242 ? 34.549 -22.425 57.670 1.00 37.62 242 GLU A O 1
ATOM 1849 N N . GLU A 1 243 ? 34.891 -23.679 55.830 1.00 36.41 243 GLU A N 1
ATOM 1850 C CA . GLU A 1 243 ? 34.529 -25.012 56.337 1.00 36.41 243 GLU A CA 1
ATOM 1851 C C . GLU A 1 243 ? 33.045 -25.204 56.713 1.00 36.41 243 GLU A C 1
ATOM 1853 O O . GLU A 1 243 ? 32.530 -24.728 57.709 1.00 36.41 243 GLU A O 1
ATOM 1858 N N . SER A 1 244 ? 32.252 -26.032 56.034 1.00 36.28 244 SER A N 1
ATOM 1859 C CA . SER A 1 244 ? 32.567 -27.426 55.744 1.00 36.28 244 SER A CA 1
ATOM 1860 C C . SER A 1 244 ? 31.382 -28.093 55.028 1.00 36.28 244 SER A C 1
ATOM 1862 O O . SER A 1 244 ? 30.208 -27.864 55.315 1.00 36.28 244 SER A O 1
ATOM 1864 N N . LYS A 1 245 ? 31.733 -28.941 54.062 1.00 33.47 245 LYS A N 1
ATOM 1865 C CA . LYS A 1 245 ? 30.893 -29.948 53.398 1.00 33.47 245 LYS A CA 1
ATOM 1866 C C . LYS A 1 245 ? 30.489 -31.066 54.411 1.00 33.47 245 LYS A C 1
ATOM 1868 O O . LYS A 1 245 ? 30.955 -31.041 55.542 1.00 33.47 245 LYS A O 1
ATOM 1873 N N . PRO A 1 246 ? 29.658 -32.057 54.024 1.00 54.72 246 PRO A N 1
ATOM 1874 C CA . PRO A 1 246 ? 28.485 -32.580 54.737 1.00 54.72 246 PRO A CA 1
ATOM 1875 C C . PRO A 1 246 ? 28.803 -33.786 55.664 1.00 54.72 246 PRO A C 1
ATOM 1877 O O . PRO A 1 246 ? 29.967 -34.156 55.818 1.00 54.72 246 PRO A O 1
ATOM 1880 N N . PRO A 1 247 ? 27.786 -34.492 56.201 1.00 44.22 247 PRO A N 1
ATOM 1881 C CA . PRO A 1 247 ? 27.607 -35.845 55.661 1.00 44.22 247 PRO A CA 1
ATOM 1882 C C . PRO A 1 247 ? 26.145 -36.297 55.484 1.00 44.22 247 PRO A C 1
ATOM 1884 O O . PRO A 1 247 ? 25.262 -36.006 56.285 1.00 44.22 247 PRO A O 1
ATOM 1887 N N . VAL A 1 248 ? 25.944 -37.085 54.424 1.00 53.78 248 VAL A N 1
ATOM 1888 C CA . VAL A 1 248 ? 24.887 -38.104 54.280 1.00 53.78 248 VAL A CA 1
ATOM 1889 C C . VAL A 1 248 ? 25.363 -39.347 55.052 1.00 53.78 248 VAL A C 1
ATOM 1891 O O . VAL A 1 248 ? 26.565 -39.625 55.017 1.00 53.78 248 VAL A O 1
ATOM 1894 N N . PRO A 1 249 ? 24.505 -40.042 55.817 1.00 51.47 249 PRO A N 1
ATOM 1895 C CA . PRO A 1 249 ? 24.054 -41.398 55.425 1.00 51.47 249 PRO A CA 1
ATOM 1896 C C . PRO A 1 249 ? 22.620 -41.690 55.936 1.00 51.47 249 PRO A C 1
ATOM 1898 O O . PRO A 1 249 ? 22.136 -41.008 56.830 1.00 51.47 249 PRO A O 1
ATOM 1901 N N . ASP A 1 250 ? 21.853 -42.703 55.552 1.00 44.22 250 ASP A N 1
ATOM 1902 C CA . ASP A 1 250 ? 21.752 -43.686 54.467 1.00 44.22 250 ASP A CA 1
ATOM 1903 C C . ASP A 1 250 ? 20.447 -44.473 54.793 1.00 44.22 250 ASP A C 1
ATOM 1905 O O . ASP A 1 250 ? 19.995 -44.451 55.943 1.00 44.22 250 ASP A O 1
ATOM 1909 N N . LEU A 1 251 ? 19.925 -45.221 53.813 1.00 49.09 251 LEU A N 1
ATOM 1910 C CA . LEU A 1 251 ? 18.971 -46.348 53.907 1.00 49.09 251 LEU A CA 1
ATOM 1911 C C . LEU A 1 251 ? 17.444 -46.067 53.906 1.00 49.09 251 LEU A C 1
ATOM 1913 O O . LEU A 1 251 ? 16.977 -45.080 54.468 1.00 49.09 251 LEU A O 1
ATOM 1917 N N . PRO A 1 252 ? 16.619 -47.046 53.461 1.00 52.31 252 PRO A N 1
ATOM 1918 C CA . PRO A 1 252 ? 16.794 -47.868 52.258 1.00 52.31 252 PRO A CA 1
ATOM 1919 C C . PRO A 1 252 ? 15.492 -48.097 51.449 1.00 52.31 252 PRO A C 1
ATOM 1921 O O . PRO A 1 252 ? 14.379 -48.036 51.960 1.00 52.31 252 PRO A O 1
ATOM 1924 N N . ASP A 1 253 ? 15.706 -48.424 50.175 1.00 50.59 253 ASP A N 1
ATOM 1925 C CA . ASP A 1 253 ? 15.005 -49.384 49.311 1.00 50.59 253 ASP A CA 1
ATOM 1926 C C . ASP A 1 253 ? 13.533 -49.781 49.564 1.00 50.59 253 ASP A C 1
ATOM 1928 O O . ASP A 1 253 ? 13.200 -50.489 50.512 1.00 50.59 253 ASP A O 1
ATOM 1932 N N . LYS A 1 254 ? 12.764 -49.567 48.485 1.00 48.38 254 LYS A N 1
ATOM 1933 C CA . LYS A 1 254 ? 11.708 -50.439 47.933 1.00 48.38 254 LYS A CA 1
ATOM 1934 C C . LYS A 1 254 ? 10.365 -50.472 48.665 1.00 48.38 254 LYS A C 1
ATOM 1936 O O . LYS A 1 254 ? 10.233 -51.073 49.725 1.00 48.38 254 LYS A O 1
ATOM 1941 N N . LEU A 1 255 ? 9.342 -49.981 47.957 1.00 46.34 255 LEU A N 1
ATOM 1942 C CA . LEU A 1 255 ? 8.175 -50.755 47.502 1.00 46.34 255 LEU A CA 1
ATOM 1943 C C . LEU A 1 255 ? 7.502 -50.040 46.325 1.00 46.34 255 LEU A C 1
ATOM 1945 O O . LEU A 1 255 ? 7.343 -48.803 46.408 1.00 46.34 255 LEU A O 1
#

Sequence (255 aa):
MLDKLTFWKNYGEGKLADAGDAILTGMVKLDPEGTSRAEIGAEREKFEKFALEVEDYRVTYNREAAEAEAARAAYNKKMDQIRALEDAAAASPEKSDKLSLAADKLKAEAAELLASARTEIEEAEMAKQDLDEVEAIQEEMAETIKMLESNLKKAQAEMARAKRAEDRASKRAQHQERLAGIRSGTTNVGVASKVMQEQAAKSRQAANAATRRAELLGDAREKKDPAFEDADVAAVLAGVDEESKPPVPDLPDKL

pLDDT: mean 72.66, std 22.14, range [31.91, 98.5]

Foldseek 3Di:
DPPPVVVVVPPPDDPDPPPVPVVLVVVCVVPVLVSLVVVLVVLVVVLVVLVVVLVVLVVQLVVLVVVLVVLVVVLVVLVVVLVVLCVVLVVCVVCNVVSVVVSVVSVVVSVVSVVVSVVSVVSSVVSVVVSVVSVVVSVVSVVVSVVSVVVSVVVVVVVVVVVVVVVVVVVVVVVVVVVVVVVVPPDDDDCPVVVVVVVVVVVVVVVVVVVVVVVVVVVVPVDDDDDDDDDDPDDDDDDDDDDDDDDDDDDDDDD

Radius of gyration: 43.02 Å; chains: 1; bounding box: 86×78×121 Å

Secondary structure (DSSP, 8-state):
--HHHHHHHHHSSSSSHHHHHHHHHHHHTT-HHHHHHHHHHHHHHHHHHHHHHHHHHHHHHHHHHHHHHHHHHHHHHHHHHHHHHHHHHHH-GGGHHHHHHHHHHHHHHHHHHHHHHHHHHHHHHHHHHHHHHHHHHHHHHHHHHHHHHHHHHHHHHHHHHHHHHHHHHHHHHHHHHHHHHHHHSS--SS-HHHHHHHHHHHHHHHHHHHHHHHHHTT-TT-------------SS-------------------